Protein AF-A0A662T5R1-F1 (afdb_monomer)

Structure (mmCIF, N/CA/C/O backbone):
data_AF-A0A662T5R1-F1
#
_entry.id   AF-A0A662T5R1-F1
#
loop_
_atom_site.group_PDB
_atom_site.id
_atom_site.type_symbol
_atom_site.label_atom_id
_atom_site.label_alt_id
_atom_site.label_comp_id
_atom_site.label_asym_id
_atom_site.label_entity_id
_atom_site.label_seq_id
_atom_site.pdbx_PDB_ins_code
_atom_site.Cartn_x
_atom_site.Cartn_y
_atom_site.Cartn_z
_atom_site.occupancy
_atom_site.B_iso_or_equiv
_atom_site.auth_seq_id
_atom_site.auth_comp_id
_atom_site.auth_asym_id
_atom_site.auth_atom_id
_atom_site.pdbx_PDB_model_num
ATOM 1 N N . MET A 1 1 ? 8.199 -17.213 -3.498 1.00 89.06 1 MET A N 1
ATOM 2 C CA . MET A 1 1 ? 8.652 -16.020 -4.244 1.00 89.06 1 MET A CA 1
ATOM 3 C C . MET A 1 1 ? 9.674 -16.460 -5.271 1.00 89.06 1 MET A C 1
ATOM 5 O O . MET A 1 1 ? 10.573 -17.212 -4.917 1.00 89.06 1 MET A O 1
ATOM 9 N N . CYS A 1 2 ? 9.521 -16.014 -6.510 1.00 90.31 2 CYS A N 1
ATOM 10 C CA . CYS A 1 2 ? 10.494 -16.144 -7.584 1.00 90.31 2 CYS A CA 1
ATOM 11 C C . CYS A 1 2 ? 10.834 -14.734 -8.069 1.00 90.31 2 CYS A C 1
ATOM 13 O O . CYS A 1 2 ? 9.934 -13.908 -8.210 1.00 90.31 2 CYS A O 1
ATOM 15 N N . VAL A 1 3 ? 12.117 -14.466 -8.282 1.00 93.00 3 VAL A N 1
ATOM 16 C CA . VAL A 1 3 ? 12.599 -13.220 -8.878 1.00 93.00 3 VAL A CA 1
ATOM 17 C C . VAL A 1 3 ? 13.426 -13.606 -10.087 1.00 93.00 3 VAL A C 1
ATOM 19 O O . VAL A 1 3 ? 14.323 -14.444 -9.965 1.00 93.00 3 VAL A O 1
ATOM 22 N N . LEU A 1 4 ? 13.130 -13.006 -11.233 1.00 93.38 4 LEU A N 1
ATOM 23 C CA . LEU A 1 4 ? 13.891 -13.221 -12.452 1.00 93.38 4 LEU A CA 1
ATOM 24 C C . LEU A 1 4 ? 14.658 -11.950 -12.787 1.00 93.38 4 LEU A C 1
ATOM 26 O O . LEU A 1 4 ? 14.070 -10.879 -12.867 1.00 93.38 4 LEU A O 1
ATOM 30 N N . PHE A 1 5 ? 15.965 -12.086 -12.989 1.00 94.50 5 PHE A N 1
ATOM 31 C CA . PHE A 1 5 ? 16.837 -11.008 -13.440 1.00 94.50 5 PHE A CA 1
ATOM 32 C C . PHE A 1 5 ? 17.335 -11.330 -14.843 1.00 94.50 5 PHE A C 1
ATOM 34 O O . PHE A 1 5 ? 17.828 -12.433 -15.086 1.00 94.50 5 PHE A O 1
ATOM 41 N N . VAL A 1 6 ? 17.260 -10.355 -15.744 1.00 95.19 6 VAL A N 1
ATOM 42 C CA . VAL A 1 6 ? 17.857 -10.442 -17.077 1.00 95.19 6 VAL A CA 1
ATOM 43 C C . VAL A 1 6 ? 18.835 -9.296 -17.252 1.00 95.19 6 VAL A C 1
ATOM 45 O O . VAL A 1 6 ? 18.540 -8.148 -16.930 1.00 95.19 6 VAL A O 1
ATOM 48 N N . ASN A 1 7 ? 20.018 -9.632 -17.760 1.00 96.31 7 ASN A N 1
ATOM 49 C CA . ASN A 1 7 ? 21.013 -8.673 -18.203 1.00 96.31 7 ASN A CA 1
ATOM 50 C C . ASN A 1 7 ? 21.193 -8.836 -19.716 1.00 96.31 7 ASN A C 1
ATOM 52 O O . ASN A 1 7 ? 21.605 -9.897 -20.185 1.00 96.31 7 ASN A O 1
ATOM 56 N N . ALA A 1 8 ? 20.848 -7.798 -20.472 1.00 95.94 8 ALA A N 1
ATOM 57 C CA . ALA A 1 8 ? 21.031 -7.742 -21.913 1.00 95.94 8 ALA A CA 1
ATOM 58 C C . ALA A 1 8 ? 22.286 -6.929 -22.247 1.00 95.94 8 ALA A C 1
ATOM 60 O O . ALA A 1 8 ? 22.521 -5.867 -21.667 1.00 95.94 8 ALA A O 1
ATOM 61 N N . LEU A 1 9 ? 23.079 -7.426 -23.199 1.00 95.56 9 LEU A N 1
ATOM 62 C CA . LEU A 1 9 ? 24.335 -6.823 -23.643 1.00 95.56 9 LEU A CA 1
ATOM 63 C C . LEU A 1 9 ? 24.314 -6.653 -25.162 1.00 95.56 9 LEU A C 1
ATOM 65 O O . LEU A 1 9 ? 24.044 -7.610 -25.889 1.00 95.56 9 LEU A O 1
ATOM 69 N N . LYS A 1 10 ? 24.630 -5.453 -25.656 1.00 94.25 10 LYS A N 1
ATOM 70 C CA . LYS A 1 10 ? 24.771 -5.195 -27.095 1.00 94.25 10 LYS A CA 1
ATOM 71 C C . LYS A 1 10 ? 25.744 -4.051 -27.354 1.00 94.25 10 LYS A C 1
ATOM 73 O O . LYS A 1 10 ? 25.520 -2.953 -26.872 1.00 94.25 10 LYS A O 1
ATOM 78 N N . GLU A 1 11 ? 26.791 -4.300 -28.144 1.00 91.56 11 GLU A N 1
ATOM 79 C CA . GLU A 1 11 ? 27.710 -3.254 -28.645 1.00 91.56 11 GLU A CA 1
ATOM 80 C C . GLU A 1 11 ? 28.255 -2.316 -27.542 1.00 91.56 11 GLU A C 1
ATOM 82 O O . GLU A 1 11 ? 28.365 -1.108 -27.721 1.00 91.56 11 GLU A O 1
ATOM 87 N N . GLY A 1 12 ? 28.584 -2.873 -26.370 1.00 91.06 12 GLY A N 1
ATOM 88 C CA . GLY A 1 12 ? 29.085 -2.108 -25.219 1.00 91.06 12 GLY A CA 1
ATOM 89 C C . GLY A 1 12 ? 28.004 -1.451 -24.350 1.00 91.06 12 GLY A C 1
ATOM 90 O O . GLY A 1 12 ? 28.332 -0.905 -23.300 1.00 91.06 12 GLY A O 1
ATOM 91 N N . LEU A 1 13 ? 26.728 -1.542 -24.730 1.00 93.25 13 LEU A N 1
ATOM 92 C CA . LEU A 1 13 ? 25.587 -1.189 -23.886 1.00 93.25 13 LEU A CA 1
ATOM 93 C C . LEU A 1 13 ? 25.177 -2.380 -23.017 1.00 93.25 13 LEU A C 1
ATOM 95 O O . LEU A 1 13 ? 25.212 -3.531 -23.463 1.00 93.25 13 LEU A O 1
ATOM 99 N N . SER A 1 14 ? 24.740 -2.085 -21.794 1.00 95.38 14 SER A N 1
ATOM 100 C CA . SER A 1 14 ? 24.128 -3.049 -20.886 1.00 95.38 14 SER A CA 1
ATOM 101 C C . SER A 1 14 ? 22.803 -2.517 -20.353 1.00 95.38 14 SER A C 1
ATOM 103 O O . SER A 1 14 ? 22.644 -1.322 -20.101 1.00 95.38 14 SER A O 1
ATOM 105 N N . SER A 1 15 ? 21.837 -3.413 -20.186 1.00 96.38 15 SER A N 1
ATOM 106 C CA . SER A 1 15 ? 20.564 -3.112 -19.544 1.00 96.38 15 SER A CA 1
ATOM 107 C C . SER A 1 15 ? 20.149 -4.276 -18.659 1.00 96.38 15 SER A C 1
ATOM 109 O O . SER A 1 15 ? 20.238 -5.432 -19.068 1.00 96.38 15 SER A O 1
ATOM 111 N N . THR A 1 16 ? 19.707 -3.963 -17.445 1.00 95.19 16 THR A N 1
ATOM 112 C CA . THR A 1 16 ? 19.230 -4.951 -16.479 1.00 95.19 16 THR A CA 1
ATOM 113 C C . THR A 1 16 ? 17.772 -4.670 -16.167 1.00 95.19 16 THR A C 1
ATOM 115 O O . THR A 1 16 ? 17.410 -3.530 -15.884 1.00 95.19 16 THR A O 1
ATOM 118 N N . SER A 1 17 ? 16.944 -5.706 -16.182 1.00 94.62 17 SER A N 1
ATOM 119 C CA . SER A 1 17 ? 15.565 -5.654 -15.695 1.00 94.62 17 SER A CA 1
ATOM 120 C C . SER A 1 17 ? 15.279 -6.850 -14.800 1.00 94.62 17 SER A C 1
ATOM 122 O O . SER A 1 17 ? 15.975 -7.868 -14.852 1.00 94.62 17 SER A O 1
ATOM 124 N N . TYR A 1 18 ? 14.266 -6.707 -13.956 1.00 94.12 18 TYR A N 1
ATOM 125 C CA . TYR A 1 18 ? 13.792 -7.784 -13.108 1.00 94.12 18 TYR A CA 1
ATOM 126 C C . TYR A 1 18 ? 12.294 -7.672 -12.889 1.00 94.12 18 TYR A C 1
ATOM 128 O O . TYR A 1 18 ? 11.726 -6.586 -13.007 1.00 94.12 18 TYR A O 1
ATOM 136 N N . ASP A 1 19 ? 11.693 -8.796 -12.533 1.00 93.44 19 ASP A N 1
ATOM 137 C CA . ASP A 1 19 ? 10.309 -8.858 -12.093 1.00 93.44 19 ASP A CA 1
ATOM 138 C C . ASP A 1 19 ? 10.134 -10.007 -11.086 1.00 93.44 19 ASP A C 1
ATOM 140 O O . ASP A 1 19 ? 11.024 -10.853 -10.907 1.00 93.44 19 ASP A O 1
ATOM 144 N N . ILE A 1 20 ? 9.024 -9.988 -10.353 1.00 92.50 20 ILE A N 1
ATOM 145 C CA . ILE A 1 20 ? 8.792 -10.807 -9.168 1.00 92.50 20 ILE A CA 1
ATOM 146 C C . ILE A 1 20 ? 7.414 -11.463 -9.247 1.00 92.50 20 ILE A C 1
ATOM 148 O O . ILE A 1 20 ? 6.398 -10.800 -9.424 1.00 92.50 20 ILE A O 1
ATOM 152 N N . VAL A 1 21 ? 7.362 -12.768 -8.968 1.00 92.12 21 VAL A N 1
ATOM 153 C CA . VAL A 1 21 ? 6.111 -13.476 -8.656 1.00 92.12 21 VAL A CA 1
ATOM 154 C C . VAL A 1 21 ? 6.150 -13.971 -7.216 1.00 92.12 21 VAL A C 1
ATOM 156 O O . VAL A 1 21 ? 7.107 -14.612 -6.765 1.00 92.12 21 VAL A O 1
ATOM 159 N N . GLN A 1 22 ? 5.080 -13.712 -6.471 1.00 92.88 22 GLN A N 1
ATOM 160 C CA . GLN A 1 22 ? 4.904 -14.200 -5.107 1.00 92.88 22 GLN A CA 1
ATOM 161 C C . GLN A 1 22 ? 3.618 -15.016 -5.001 1.00 92.88 22 GLN A C 1
ATOM 163 O O . GLN A 1 22 ? 2.595 -14.663 -5.570 1.00 92.88 22 GLN A O 1
ATOM 168 N N . SER A 1 23 ? 3.692 -16.123 -4.268 1.00 93.56 23 SER A N 1
ATOM 169 C CA . SER A 1 23 ? 2.544 -16.951 -3.912 1.00 93.56 23 SER A CA 1
ATOM 170 C C . SER A 1 23 ? 2.866 -17.742 -2.644 1.00 93.56 23 SER A C 1
ATOM 172 O O . SER A 1 23 ? 4.041 -17.992 -2.341 1.00 93.56 23 SER A O 1
ATOM 174 N N . ARG A 1 24 ? 1.819 -18.140 -1.917 1.00 93.62 24 ARG A N 1
ATOM 175 C CA . ARG A 1 24 ? 1.875 -19.064 -0.772 1.00 93.62 24 ARG A CA 1
ATOM 176 C C . ARG A 1 24 ? 1.838 -20.537 -1.189 1.00 93.62 24 ARG A C 1
ATOM 178 O O . ARG A 1 24 ? 1.994 -21.411 -0.342 1.00 93.62 24 ARG A O 1
ATOM 185 N N . SER A 1 25 ? 1.648 -20.812 -2.477 1.00 92.38 25 SER A N 1
ATOM 186 C CA . SER A 1 25 ? 1.554 -22.147 -3.061 1.00 92.38 25 SER A CA 1
ATOM 187 C C . SER A 1 25 ? 2.488 -22.256 -4.264 1.00 92.38 25 SER A C 1
ATOM 189 O O . SER A 1 25 ? 2.581 -21.351 -5.092 1.00 92.38 25 SER A O 1
ATOM 191 N N . LEU A 1 26 ? 3.186 -23.390 -4.380 1.00 90.88 26 LEU A N 1
ATOM 192 C CA . LEU A 1 26 ? 4.059 -23.659 -5.528 1.00 90.88 26 LEU A CA 1
ATOM 193 C C . LEU A 1 26 ? 3.273 -23.806 -6.837 1.00 90.88 26 LEU A C 1
ATOM 195 O O . LEU A 1 26 ? 3.814 -23.515 -7.896 1.00 90.88 26 LEU A O 1
ATOM 199 N N . LYS A 1 27 ? 2.009 -24.242 -6.775 1.00 91.25 27 LYS A N 1
ATOM 200 C CA . LYS A 1 27 ? 1.172 -24.463 -7.967 1.00 91.25 27 LYS A CA 1
ATOM 201 C C . LYS A 1 27 ? 0.770 -23.154 -8.647 1.00 91.25 27 LYS A C 1
ATOM 203 O O . LYS A 1 27 ? 0.561 -23.132 -9.854 1.00 91.25 27 LYS A O 1
ATOM 208 N N . ASP A 1 28 ? 0.698 -22.080 -7.870 1.00 89.19 28 ASP A N 1
ATOM 209 C CA . ASP A 1 28 ? 0.255 -20.762 -8.328 1.00 89.19 28 ASP A CA 1
ATOM 210 C C . ASP A 1 28 ? 1.439 -19.843 -8.665 1.00 89.19 28 ASP A C 1
ATOM 212 O O . ASP A 1 28 ? 1.262 -18.700 -9.082 1.00 89.19 28 ASP A O 1
ATOM 216 N N . LEU A 1 29 ? 2.669 -20.346 -8.520 1.00 89.69 29 LEU A N 1
ATOM 217 C CA . LEU A 1 29 ? 3.899 -19.636 -8.848 1.00 89.69 29 LEU A CA 1
ATOM 218 C C . LEU A 1 29 ? 4.211 -19.750 -10.353 1.00 89.69 29 LEU A C 1
ATOM 220 O O . LEU A 1 29 ? 5.084 -20.512 -10.762 1.00 89.69 29 LEU A O 1
ATOM 224 N N . LYS A 1 30 ? 3.487 -18.985 -11.175 1.00 87.38 30 LYS A N 1
ATOM 225 C CA . LYS A 1 30 ? 3.616 -18.964 -12.646 1.00 87.38 30 LYS A CA 1
ATOM 226 C C . LYS A 1 30 ? 4.708 -17.991 -13.102 1.00 87.38 30 LYS A C 1
ATOM 228 O O . LYS A 1 30 ? 4.422 -16.834 -13.411 1.00 87.38 30 LYS A O 1
ATOM 233 N N . PHE A 1 31 ? 5.963 -18.432 -13.091 1.00 87.00 31 PHE A N 1
ATOM 234 C CA . PHE A 1 31 ? 7.116 -17.581 -13.418 1.00 87.00 31 PHE A CA 1
ATOM 235 C C . PHE A 1 31 ? 7.258 -17.300 -14.921 1.00 87.00 31 PHE A C 1
ATOM 237 O O . PHE A 1 31 ? 7.912 -16.335 -15.300 1.00 87.00 31 PHE A O 1
ATOM 244 N N . GLU A 1 32 ? 6.633 -18.097 -15.785 1.00 88.00 32 GLU A N 1
ATOM 245 C CA . GLU A 1 32 ? 6.658 -17.903 -17.236 1.00 88.00 32 GLU A CA 1
ATOM 246 C C . GLU A 1 32 ? 6.055 -16.552 -17.628 1.00 88.00 32 GLU A C 1
ATOM 248 O O . GLU A 1 32 ? 6.549 -15.910 -18.547 1.00 88.00 32 GLU A O 1
ATOM 253 N N . ARG A 1 33 ? 5.054 -16.078 -16.871 1.00 83.50 33 ARG A N 1
ATOM 254 C CA . ARG A 1 33 ? 4.415 -14.775 -17.097 1.00 83.50 33 ARG A CA 1
ATOM 255 C C . ARG A 1 33 ? 5.416 -13.622 -17.059 1.00 83.50 33 ARG A C 1
ATOM 257 O O . ARG A 1 33 ? 5.304 -12.712 -17.862 1.00 83.50 33 ARG A O 1
ATOM 264 N N . ILE A 1 34 ? 6.373 -13.665 -16.132 1.00 90.56 34 ILE A N 1
ATOM 265 C CA . ILE A 1 34 ? 7.332 -12.569 -15.955 1.00 90.56 34 ILE A CA 1
ATOM 266 C C . ILE A 1 34 ? 8.551 -12.692 -16.873 1.00 90.56 34 ILE A C 1
ATOM 268 O O . ILE A 1 34 ? 9.343 -11.759 -16.958 1.00 90.56 34 ILE A O 1
ATOM 272 N N . ALA A 1 35 ? 8.736 -13.834 -17.545 1.00 91.12 35 ALA A N 1
ATOM 273 C CA . ALA A 1 35 ? 9.897 -14.075 -18.396 1.00 91.12 35 ALA A CA 1
ATOM 274 C C . ALA A 1 35 ? 9.895 -13.180 -19.642 1.00 91.12 35 ALA A C 1
ATOM 276 O O . ALA A 1 35 ? 10.927 -12.594 -19.979 1.00 91.12 35 ALA A O 1
ATOM 277 N N . ASP A 1 36 ? 8.738 -13.037 -20.286 1.00 90.69 36 ASP A N 1
ATOM 278 C CA . ASP A 1 36 ? 8.594 -12.198 -21.475 1.00 90.69 36 ASP A CA 1
ATOM 279 C C . ASP A 1 36 ? 8.802 -10.714 -21.134 1.00 90.69 36 ASP A C 1
ATOM 281 O O . ASP A 1 36 ? 9.555 -10.018 -21.823 1.00 90.69 36 ASP A O 1
ATOM 285 N N . ASP A 1 37 ? 8.239 -10.259 -20.011 1.00 90.69 37 ASP A N 1
ATOM 286 C CA . ASP A 1 37 ? 8.337 -8.874 -19.545 1.00 90.69 37 ASP A CA 1
ATOM 287 C C . ASP A 1 37 ? 9.789 -8.465 -19.260 1.00 90.69 37 ASP A C 1
ATOM 289 O O . ASP A 1 37 ? 10.271 -7.450 -19.771 1.00 90.69 37 ASP A O 1
ATOM 293 N N . VAL A 1 38 ? 10.553 -9.274 -18.515 1.00 94.19 38 VAL A N 1
ATOM 294 C CA . VAL A 1 38 ? 11.953 -8.929 -18.197 1.00 94.19 38 VAL A CA 1
ATOM 295 C C . VAL A 1 38 ? 12.853 -8.917 -19.432 1.00 94.19 38 VAL A C 1
ATOM 297 O O . VAL A 1 38 ? 13.775 -8.097 -19.510 1.00 94.19 38 VAL A O 1
ATOM 300 N N . VAL A 1 39 ? 12.595 -9.788 -20.413 1.00 94.19 39 VAL A N 1
ATOM 301 C CA . VAL A 1 39 ? 13.326 -9.801 -21.687 1.00 94.19 39 VAL A CA 1
ATOM 302 C C . VAL A 1 39 ? 12.957 -8.574 -22.513 1.00 94.19 39 VAL A C 1
ATOM 304 O O . VAL A 1 39 ? 13.847 -7.924 -23.074 1.00 94.19 39 VAL A O 1
ATOM 307 N N . MET A 1 40 ? 11.673 -8.223 -22.571 1.00 92.88 40 MET A N 1
ATOM 308 C CA . MET A 1 40 ? 11.195 -7.019 -23.242 1.00 92.88 40 MET A CA 1
ATOM 309 C C . MET A 1 40 ? 11.849 -5.766 -22.646 1.00 92.88 40 MET A C 1
ATOM 311 O O . MET A 1 40 ? 12.486 -5.007 -23.382 1.00 92.88 40 MET A O 1
ATOM 315 N N . TYR A 1 41 ? 11.762 -5.566 -21.329 1.00 93.69 41 TYR A N 1
ATOM 316 C CA . TYR A 1 41 ? 12.314 -4.385 -20.660 1.00 93.69 41 TYR A CA 1
ATOM 317 C C . TYR A 1 41 ? 13.837 -4.289 -20.792 1.00 93.69 41 TYR A C 1
ATOM 319 O O . TYR A 1 41 ? 14.354 -3.212 -21.098 1.00 93.69 41 TYR A O 1
ATOM 327 N N . SER A 1 42 ? 14.554 -5.412 -20.689 1.00 95.50 42 SER A N 1
ATOM 328 C CA . SER A 1 42 ? 16.010 -5.426 -20.894 1.00 95.50 42 SER A CA 1
ATOM 329 C C . SER A 1 42 ? 16.385 -5.029 -22.327 1.00 95.50 42 SER A C 1
ATOM 331 O O . SER A 1 42 ? 17.345 -4.292 -22.542 1.00 95.50 42 SER A O 1
ATOM 333 N N . ASN A 1 43 ? 15.613 -5.459 -23.331 1.00 95.00 43 ASN A N 1
ATOM 334 C CA . ASN A 1 43 ? 15.838 -5.057 -24.722 1.00 95.00 43 ASN A CA 1
ATOM 335 C C . ASN A 1 43 ? 15.498 -3.583 -24.980 1.00 95.00 43 ASN A C 1
ATOM 337 O O . ASN A 1 43 ? 16.204 -2.920 -25.745 1.00 95.00 43 ASN A O 1
ATOM 341 N N . LEU A 1 44 ? 14.438 -3.059 -24.357 1.00 93.62 44 LEU A N 1
ATOM 342 C CA . LEU A 1 44 ? 14.085 -1.640 -24.441 1.00 93.62 44 LEU A CA 1
ATOM 343 C C . LEU A 1 44 ? 15.183 -0.761 -23.837 1.00 93.62 44 LEU A C 1
ATOM 345 O O . LEU A 1 44 ? 15.563 0.244 -24.438 1.00 93.62 44 LEU A O 1
ATOM 349 N N . GLY A 1 45 ? 15.758 -1.164 -22.703 1.00 93.44 45 GLY A N 1
ATOM 350 C CA . GLY A 1 45 ? 16.830 -0.414 -22.053 1.00 93.44 45 GLY A CA 1
ATOM 351 C C . GLY A 1 45 ? 18.150 -0.379 -22.836 1.00 93.44 45 GLY A C 1
ATOM 352 O O . GLY A 1 45 ? 18.974 0.496 -22.587 1.00 93.44 45 GLY A O 1
ATOM 353 N N . LEU A 1 46 ? 18.337 -1.248 -23.838 1.00 95.62 46 LEU A N 1
ATOM 354 C CA . LEU A 1 46 ? 19.443 -1.145 -24.805 1.00 95.62 46 LEU A CA 1
ATOM 355 C C . LEU A 1 46 ? 19.235 -0.040 -25.858 1.00 95.62 46 LEU A C 1
ATOM 357 O O . LEU A 1 46 ? 20.117 0.194 -26.684 1.00 95.62 46 LEU A O 1
ATOM 361 N N . ARG A 1 47 ? 18.077 0.630 -25.867 1.00 93.19 47 ARG A N 1
ATOM 362 C CA . ARG A 1 47 ? 17.729 1.710 -26.804 1.00 93.19 47 ARG A CA 1
ATOM 363 C C . ARG A 1 47 ? 17.313 2.971 -26.036 1.00 93.19 47 ARG A C 1
ATOM 365 O O . ARG A 1 47 ? 16.168 3.407 -26.156 1.00 93.19 47 ARG A O 1
ATOM 372 N N . PRO A 1 48 ? 18.209 3.558 -25.224 1.00 89.38 48 PRO A N 1
ATOM 373 C CA . PRO A 1 48 ? 17.859 4.712 -24.414 1.00 89.38 48 PRO A CA 1
ATOM 374 C C . PRO A 1 48 ? 17.466 5.892 -25.306 1.00 89.38 48 PRO A C 1
ATOM 376 O O . PRO A 1 48 ? 18.192 6.268 -26.227 1.00 89.38 48 PRO A O 1
ATOM 379 N N . LEU A 1 49 ? 16.320 6.497 -25.004 1.00 90.69 49 LEU A N 1
ATOM 380 C CA . LEU A 1 49 ? 15.877 7.734 -25.632 1.00 90.69 49 LEU A CA 1
ATOM 381 C C . LEU A 1 49 ? 16.111 8.898 -24.677 1.00 90.69 49 LEU A C 1
ATOM 383 O O . LEU A 1 49 ? 15.834 8.811 -23.480 1.00 90.69 49 LEU A O 1
ATOM 387 N N . LYS A 1 50 ? 16.607 10.011 -25.216 1.00 92.88 50 LYS A N 1
ATOM 388 C CA . LYS A 1 50 ? 16.709 11.250 -24.452 1.00 92.88 50 LYS A CA 1
ATOM 389 C C . LYS A 1 50 ? 15.315 11.857 -24.324 1.00 92.88 50 LYS A C 1
ATOM 391 O O . LYS A 1 50 ? 14.691 12.183 -25.329 1.00 92.88 50 LYS A O 1
ATOM 396 N N . LEU A 1 51 ? 14.855 12.027 -23.090 1.00 92.00 51 LEU A N 1
ATOM 397 C CA . LEU A 1 51 ? 13.613 12.731 -22.788 1.00 92.00 51 LEU A CA 1
ATOM 398 C C . LEU A 1 51 ? 13.921 14.184 -22.427 1.00 92.00 51 LEU A C 1
ATOM 400 O O . LEU A 1 51 ? 14.857 14.459 -21.676 1.00 92.00 51 LEU A O 1
ATOM 404 N N . GLU A 1 52 ? 13.135 15.114 -22.963 1.00 94.44 52 GLU A N 1
ATOM 405 C CA . GLU A 1 52 ? 13.188 16.509 -22.526 1.00 94.44 52 GLU A CA 1
ATOM 406 C C . GLU A 1 52 ? 12.568 16.665 -21.138 1.00 94.44 52 GLU A C 1
ATOM 408 O O . GLU A 1 52 ? 11.519 16.081 -20.846 1.00 94.44 52 GLU A O 1
ATOM 413 N N . SER A 1 53 ? 13.201 17.484 -20.301 1.00 95.75 53 SER A N 1
ATOM 414 C CA . SER A 1 53 ? 12.689 17.831 -18.978 1.00 95.75 53 SER A CA 1
ATOM 415 C C . SER A 1 53 ? 11.374 18.601 -19.082 1.00 95.75 53 SER A C 1
ATOM 417 O O . SER A 1 53 ? 11.210 19.459 -19.946 1.00 95.75 53 SER A O 1
ATOM 419 N N . GLY A 1 54 ? 10.447 18.331 -18.169 1.00 95.62 54 GLY A N 1
ATOM 420 C CA . GLY A 1 54 ? 9.177 19.045 -18.090 1.00 95.62 54 GLY A CA 1
ATOM 421 C C . GLY A 1 54 ? 8.106 18.233 -17.378 1.00 95.62 54 GLY A C 1
ATOM 422 O O . GLY A 1 54 ? 8.331 17.083 -16.999 1.00 95.62 54 GLY A O 1
ATOM 423 N N . VAL A 1 55 ? 6.934 18.841 -17.217 1.00 95.81 55 VAL A N 1
ATOM 424 C CA . VAL A 1 55 ? 5.740 18.155 -16.716 1.00 95.81 55 VAL A CA 1
ATOM 425 C C . VAL A 1 55 ? 5.232 17.208 -17.803 1.00 95.81 55 VAL A C 1
ATOM 427 O O . VAL A 1 55 ? 5.073 17.617 -18.954 1.00 95.81 55 VAL A O 1
ATOM 430 N N . LYS A 1 56 ? 5.022 15.937 -17.451 1.00 93.62 56 LYS A N 1
ATOM 431 C CA . LYS A 1 56 ? 4.545 14.883 -18.355 1.00 93.62 56 LYS A CA 1
ATOM 432 C C . LYS A 1 56 ? 3.575 13.965 -17.619 1.00 93.62 56 LYS A C 1
ATOM 434 O O . LYS A 1 56 ? 3.691 13.801 -16.406 1.00 93.62 56 LYS A O 1
ATOM 439 N N . ASN A 1 57 ? 2.680 13.334 -18.371 1.00 93.06 57 ASN A N 1
ATOM 440 C CA . ASN A 1 57 ? 1.871 12.233 -17.865 1.00 93.06 57 ASN A CA 1
ATOM 441 C C . ASN A 1 57 ? 2.748 10.983 -17.740 1.00 93.06 57 ASN A C 1
ATOM 443 O O . ASN A 1 57 ? 3.603 10.727 -18.592 1.00 93.06 57 ASN A O 1
ATOM 447 N N . ILE A 1 58 ? 2.557 10.232 -16.659 1.00 92.38 58 ILE A N 1
ATOM 448 C CA . ILE A 1 58 ? 3.322 9.023 -16.356 1.00 92.38 58 ILE A CA 1
ATOM 449 C C . ILE A 1 58 ? 2.329 7.898 -16.103 1.00 92.38 58 ILE A C 1
ATOM 451 O O . ILE A 1 58 ? 1.461 8.018 -15.240 1.00 92.38 58 ILE A O 1
ATOM 455 N N . ILE A 1 59 ? 2.505 6.794 -16.821 1.00 93.75 59 ILE A N 1
ATOM 456 C CA . ILE A 1 59 ? 1.857 5.523 -16.509 1.00 93.75 59 ILE A CA 1
ATOM 457 C C . ILE A 1 59 ? 2.844 4.727 -15.662 1.00 93.75 59 ILE A C 1
ATOM 459 O O . ILE A 1 59 ? 3.963 4.445 -16.099 1.00 93.75 59 ILE A O 1
ATOM 463 N N . PHE A 1 60 ? 2.458 4.396 -14.432 1.00 92.62 60 PHE A N 1
ATOM 464 C CA . PHE A 1 60 ? 3.303 3.589 -13.564 1.00 92.62 60 PHE A CA 1
ATOM 465 C C . PHE A 1 60 ? 3.117 2.105 -13.865 1.00 92.62 60 PHE A C 1
ATOM 467 O O . PHE A 1 60 ? 2.007 1.584 -13.814 1.00 92.62 60 PHE A O 1
ATOM 474 N N . HIS A 1 61 ? 4.227 1.403 -14.088 1.00 90.94 61 HIS A N 1
ATOM 475 C CA . HIS A 1 61 ? 4.232 -0.054 -14.011 1.00 90.94 61 HIS A CA 1
ATOM 476 C C . HIS A 1 61 ? 3.839 -0.496 -12.586 1.00 90.94 61 HIS A C 1
ATOM 478 O O . HIS A 1 61 ? 4.339 0.119 -11.635 1.00 90.94 61 HIS A O 1
ATOM 484 N N . PRO A 1 62 ? 3.035 -1.563 -12.393 1.00 89.12 62 PRO A N 1
ATOM 485 C CA . PRO A 1 62 ? 2.579 -1.993 -11.068 1.00 89.12 62 PRO A CA 1
ATOM 486 C C . PRO A 1 62 ? 3.703 -2.159 -10.037 1.00 89.12 62 PRO A C 1
ATOM 488 O O . PRO A 1 62 ? 3.599 -1.632 -8.934 1.00 89.12 62 PRO A O 1
ATOM 491 N N . LEU A 1 63 ? 4.823 -2.790 -10.417 1.00 89.25 63 LEU A N 1
ATOM 492 C CA . LEU A 1 63 ? 5.996 -2.948 -9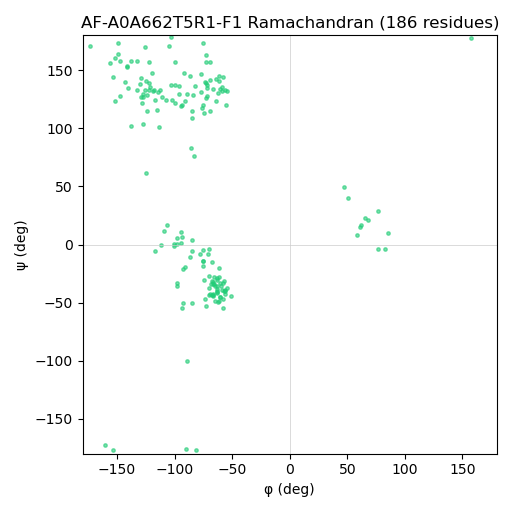.540 1.00 89.25 63 LEU A CA 1
ATOM 493 C C . LEU A 1 63 ? 6.663 -1.606 -9.179 1.00 89.25 63 LEU A C 1
ATOM 495 O O . LEU A 1 63 ? 7.170 -1.415 -8.074 1.00 89.25 63 LEU A O 1
ATOM 499 N N . GLY A 1 64 ? 6.678 -0.655 -10.116 1.00 91.06 64 GLY A N 1
ATOM 500 C CA . GLY A 1 64 ? 7.193 0.689 -9.860 1.00 91.06 64 GLY A CA 1
ATOM 501 C C . GLY A 1 64 ? 6.279 1.460 -8.908 1.00 91.06 64 GLY A C 1
ATOM 502 O O . GLY A 1 64 ? 6.758 2.098 -7.970 1.00 91.06 64 GLY A O 1
ATOM 503 N N . PHE A 1 65 ? 4.965 1.350 -9.114 1.00 93.19 65 PHE A N 1
ATOM 504 C CA . PHE A 1 65 ? 3.967 1.994 -8.269 1.00 93.19 65 PHE A CA 1
ATOM 505 C C . PHE A 1 65 ? 3.954 1.422 -6.853 1.00 93.19 65 PHE A C 1
ATOM 507 O O . PHE A 1 65 ? 3.949 2.188 -5.894 1.00 93.19 65 PHE A O 1
ATOM 514 N N . SER A 1 66 ? 4.033 0.098 -6.693 1.00 91.44 66 SER A N 1
ATOM 515 C CA . SER A 1 66 ? 4.046 -0.540 -5.371 1.00 91.44 66 SER A CA 1
ATOM 516 C C . SER A 1 66 ? 5.223 -0.069 -4.514 1.00 91.44 66 SER A C 1
ATOM 518 O O . SER A 1 66 ? 5.075 0.122 -3.310 1.00 91.44 66 SER A O 1
ATOM 520 N N . ASN A 1 67 ? 6.385 0.178 -5.127 1.00 90.19 67 ASN A N 1
ATOM 521 C CA . ASN A 1 67 ? 7.539 0.740 -4.426 1.00 90.19 67 ASN A CA 1
ATOM 522 C C . ASN A 1 67 ? 7.282 2.182 -3.973 1.00 90.19 67 ASN A C 1
ATOM 524 O O . ASN A 1 67 ? 7.576 2.523 -2.829 1.00 90.19 67 ASN A O 1
ATOM 528 N N . LEU A 1 68 ? 6.700 3.020 -4.838 1.00 91.88 68 LEU A N 1
ATOM 529 C CA . LEU A 1 68 ? 6.300 4.374 -4.456 1.00 91.88 68 LEU A CA 1
ATOM 530 C C . LEU A 1 68 ? 5.321 4.338 -3.275 1.00 91.88 68 LEU A C 1
ATOM 532 O O . LEU A 1 68 ? 5.526 5.045 -2.292 1.00 91.88 68 LEU A O 1
ATOM 536 N N . MET A 1 69 ? 4.306 3.478 -3.340 1.00 93.31 69 MET A N 1
ATOM 537 C CA . MET A 1 69 ? 3.312 3.318 -2.279 1.00 93.31 69 MET A CA 1
ATOM 538 C C . MET A 1 69 ? 3.943 2.880 -0.955 1.00 93.31 69 MET A C 1
ATOM 540 O O . MET A 1 69 ? 3.695 3.495 0.083 1.00 93.31 69 MET A O 1
ATOM 544 N N . ARG A 1 70 ? 4.847 1.893 -0.992 1.00 89.69 70 ARG A N 1
ATOM 545 C CA . ARG A 1 70 ? 5.548 1.381 0.193 1.00 89.69 70 ARG A CA 1
ATOM 546 C C . ARG A 1 70 ? 6.309 2.462 0.960 1.00 89.69 70 ARG A C 1
ATOM 548 O O . ARG A 1 70 ? 6.344 2.390 2.186 1.00 89.69 70 ARG A O 1
ATOM 555 N N . TYR A 1 71 ? 6.939 3.405 0.259 1.00 88.75 71 TYR A N 1
ATOM 556 C CA . TYR A 1 71 ? 7.796 4.422 0.880 1.00 88.75 71 TYR A CA 1
ATOM 557 C C . TYR A 1 71 ? 7.102 5.766 1.105 1.00 88.75 71 TYR A C 1
ATOM 559 O O . TYR A 1 71 ? 7.424 6.453 2.070 1.00 88.75 71 TYR A O 1
ATOM 567 N N . ALA A 1 72 ? 6.177 6.160 0.231 1.00 91.31 72 ALA A N 1
ATOM 568 C CA . ALA A 1 72 ? 5.487 7.441 0.339 1.00 91.31 72 ALA A CA 1
ATOM 569 C C . ALA A 1 72 ? 4.170 7.311 1.110 1.00 91.31 72 ALA A C 1
ATOM 571 O O . ALA A 1 72 ? 3.928 8.065 2.048 1.00 91.31 72 ALA A O 1
ATOM 572 N N . PHE A 1 73 ? 3.328 6.347 0.734 1.00 95.75 73 PHE A N 1
ATOM 573 C CA . PHE A 1 73 ? 1.962 6.263 1.240 1.00 95.75 73 PHE A CA 1
ATOM 574 C C . PHE A 1 73 ? 1.865 5.538 2.581 1.00 95.75 73 PHE A C 1
ATOM 576 O O . PHE A 1 73 ? 1.289 6.083 3.519 1.00 95.75 73 PHE A O 1
ATOM 583 N N . VAL A 1 74 ? 2.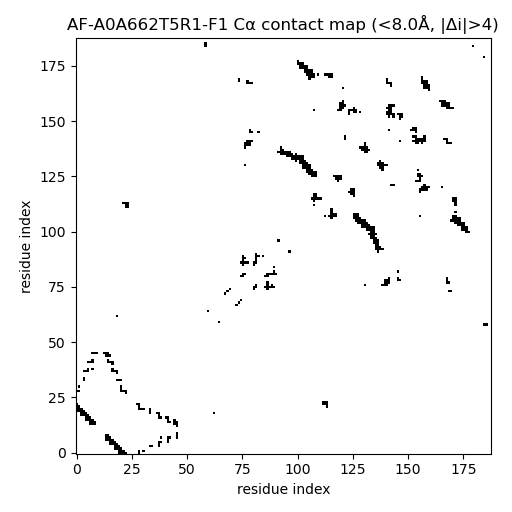463 4.349 2.700 1.00 95.56 74 VAL A N 1
ATOM 584 C CA . VAL A 1 74 ? 2.401 3.535 3.929 1.00 95.56 74 VAL A CA 1
ATOM 585 C C . VAL A 1 74 ? 2.920 4.313 5.140 1.00 95.56 74 VAL A C 1
ATOM 587 O O . VAL A 1 74 ? 2.294 4.309 6.198 1.00 95.56 74 VAL A O 1
ATOM 590 N N . GLU A 1 75 ? 4.020 5.049 4.975 1.00 95.50 75 GLU A N 1
ATOM 591 C CA . GLU A 1 75 ? 4.576 5.897 6.033 1.00 95.50 75 GLU A CA 1
ATOM 592 C C . GLU A 1 75 ? 3.660 7.072 6.391 1.00 95.50 75 GLU A C 1
ATOM 594 O O . GLU A 1 75 ? 3.609 7.482 7.552 1.00 95.50 75 GLU A O 1
ATOM 599 N N . ALA A 1 76 ? 2.906 7.598 5.426 1.00 97.25 76 ALA A N 1
ATOM 600 C CA . ALA A 1 76 ? 1.963 8.682 5.660 1.00 97.25 76 ALA A CA 1
ATOM 601 C C . ALA A 1 76 ? 0.698 8.215 6.393 1.00 97.25 76 ALA A C 1
ATOM 603 O O . ALA A 1 76 ? 0.114 8.978 7.161 1.00 97.25 76 ALA A O 1
ATOM 604 N N . VAL A 1 77 ? 0.277 6.966 6.197 1.00 97.81 77 VAL A N 1
ATOM 605 C CA . V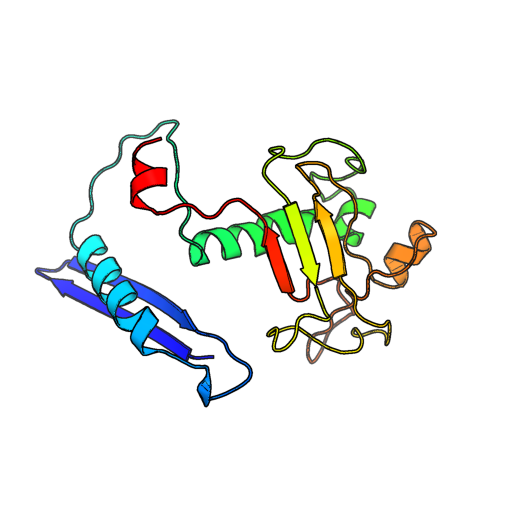AL A 1 77 ? -0.890 6.403 6.895 1.00 97.81 77 VAL A CA 1
ATOM 606 C C . VAL A 1 77 ? -0.527 5.636 8.164 1.00 97.81 77 VAL A C 1
ATOM 608 O O . VAL A 1 77 ? -1.409 5.133 8.854 1.00 97.81 77 VAL A O 1
ATOM 611 N N . ASN A 1 78 ? 0.756 5.571 8.511 1.00 97.94 78 ASN A N 1
ATOM 612 C CA . ASN A 1 78 ? 1.224 5.046 9.784 1.00 97.94 78 ASN A CA 1
ATOM 613 C C . ASN A 1 78 ? 0.817 6.001 10.923 1.00 97.94 78 ASN A C 1
ATOM 615 O O . ASN A 1 78 ? 1.294 7.137 10.995 1.00 97.94 78 ASN A O 1
ATOM 619 N N . SER A 1 79 ? -0.053 5.546 11.831 1.00 98.00 79 SER A N 1
ATOM 620 C CA . SER A 1 79 ? -0.576 6.398 12.911 1.00 98.00 79 SER A CA 1
ATOM 621 C C . SER A 1 79 ? 0.502 6.932 13.855 1.00 98.00 79 SER A C 1
ATOM 623 O O . SER A 1 79 ? 0.346 8.038 14.365 1.00 98.00 79 SER A O 1
ATOM 625 N N . TYR A 1 80 ? 1.626 6.233 14.043 1.00 97.31 80 TYR A N 1
ATOM 626 C CA . TYR A 1 80 ? 2.748 6.786 14.803 1.00 97.31 80 TYR A CA 1
ATOM 627 C C . TYR A 1 80 ? 3.306 8.035 14.108 1.00 97.31 80 TYR A C 1
ATOM 629 O O . TYR A 1 80 ? 3.423 9.092 14.723 1.00 97.31 80 TYR A O 1
ATOM 637 N N . ASN A 1 81 ? 3.573 7.965 12.800 1.00 97.56 81 ASN A N 1
ATOM 638 C CA . ASN A 1 81 ? 4.055 9.120 12.036 1.00 97.56 81 ASN A CA 1
ATOM 639 C C . ASN A 1 81 ? 3.032 10.264 12.006 1.00 97.56 81 ASN A C 1
ATOM 641 O O . ASN A 1 81 ? 3.421 11.432 12.044 1.00 97.56 81 ASN A O 1
ATOM 645 N N . VAL A 1 82 ? 1.737 9.944 11.961 1.00 98.00 82 VAL A N 1
ATOM 646 C CA . VAL A 1 82 ? 0.649 10.931 12.017 1.00 98.00 82 VAL A CA 1
ATOM 647 C C . VAL A 1 82 ? 0.622 11.664 13.356 1.00 98.00 82 VAL A C 1
ATOM 649 O O . VAL A 1 82 ? 0.581 12.897 13.366 1.00 98.00 82 VAL A O 1
ATOM 652 N N . GLN A 1 83 ? 0.685 10.926 14.466 1.00 97.44 83 GLN A N 1
ATOM 653 C CA . GLN A 1 83 ? 0.655 11.468 15.829 1.00 97.44 83 GLN A CA 1
ATOM 654 C C . GLN A 1 83 ? 1.896 12.298 16.153 1.00 97.44 83 GLN A C 1
ATOM 656 O O . GLN A 1 83 ? 1.805 13.297 16.860 1.00 97.44 83 GLN A O 1
ATOM 661 N N . GLU A 1 84 ? 3.047 11.913 15.601 1.00 97.25 84 GLU A N 1
ATOM 662 C CA . GLU A 1 84 ? 4.307 12.640 15.762 1.00 97.25 84 GLU A CA 1
ATOM 663 C C . GLU A 1 84 ? 4.476 13.794 14.751 1.00 97.25 84 GLU A C 1
ATOM 665 O O . GLU A 1 84 ? 5.533 14.423 14.710 1.00 97.25 84 GLU A O 1
ATOM 670 N N . GLY A 1 85 ? 3.468 14.077 13.914 1.00 96.62 85 GLY A N 1
ATOM 671 C CA . GLY A 1 85 ? 3.490 15.187 12.951 1.00 96.62 85 GLY A CA 1
ATOM 672 C C . GLY A 1 85 ? 4.494 15.023 11.803 1.00 96.62 85 GLY A C 1
ATOM 673 O O . GLY A 1 85 ? 4.900 16.010 11.194 1.00 96.62 85 GLY A O 1
ATOM 674 N N . LYS A 1 86 ? 4.922 13.789 11.517 1.00 96.94 86 LYS A N 1
ATOM 675 C CA . LYS A 1 86 ? 5.857 13.448 10.429 1.00 96.94 86 LYS A CA 1
ATOM 676 C C . LYS A 1 86 ? 5.145 13.105 9.123 1.00 96.94 86 LYS A C 1
ATOM 678 O O . LYS A 1 86 ? 5.770 13.114 8.067 1.00 96.94 86 LYS A O 1
ATOM 683 N N . SER A 1 87 ? 3.860 12.771 9.200 1.00 97.69 87 SER A N 1
ATOM 684 C CA . SER A 1 87 ? 3.045 12.446 8.037 1.00 97.69 87 SER A CA 1
ATOM 685 C C . SER A 1 87 ? 2.525 13.705 7.344 1.00 97.69 87 SER A C 1
ATOM 687 O O . SER A 1 87 ? 1.987 14.606 7.986 1.00 97.69 87 SER A O 1
ATOM 689 N N . TYR A 1 88 ? 2.581 13.729 6.010 1.00 96.94 88 TYR A N 1
ATOM 690 C CA . TYR A 1 88 ? 1.892 14.750 5.214 1.00 96.94 88 TYR A CA 1
ATOM 691 C C . TYR A 1 88 ? 0.360 14.582 5.211 1.00 96.94 88 TYR A C 1
ATOM 693 O O . TYR A 1 88 ? -0.349 15.449 4.706 1.00 96.94 88 TYR A O 1
ATOM 701 N N . LEU A 1 89 ? -0.157 13.482 5.769 1.00 97.69 89 LEU A N 1
ATOM 702 C CA . LEU A 1 89 ? -1.585 13.228 5.966 1.00 97.69 89 LEU A CA 1
ATOM 703 C C . LEU A 1 89 ? -2.061 13.559 7.386 1.00 97.69 89 LEU A C 1
ATOM 705 O O . LEU A 1 89 ? -3.224 13.320 7.699 1.00 97.69 89 LEU A O 1
ATOM 709 N N . SER A 1 90 ? -1.217 14.126 8.252 1.00 97.19 90 SER A N 1
ATOM 710 C CA . SER A 1 90 ? -1.650 14.546 9.587 1.00 97.19 90 SER A CA 1
ATOM 711 C C . SER A 1 90 ? -2.836 15.514 9.521 1.00 97.19 90 SER A C 1
ATOM 713 O O . SER A 1 90 ? -2.821 16.487 8.774 1.00 97.19 90 SER A O 1
ATOM 715 N N . ASN A 1 91 ? -3.860 15.255 10.341 1.00 94.88 91 ASN A N 1
ATOM 716 C CA . ASN A 1 91 ? -5.122 16.010 10.384 1.00 94.88 91 ASN A CA 1
ATOM 717 C C . ASN A 1 91 ? -5.952 15.983 9.085 1.00 94.88 91 ASN A C 1
ATOM 719 O O . ASN A 1 91 ? -6.868 16.788 8.942 1.00 94.88 91 ASN A O 1
ATOM 723 N N . MET A 1 92 ? -5.689 15.047 8.166 1.00 97.56 92 MET A N 1
ATOM 724 C CA . MET A 1 92 ? -6.425 14.941 6.897 1.00 97.56 92 MET A CA 1
ATOM 725 C C . MET A 1 92 ? -7.591 13.944 6.946 1.00 97.56 92 MET A C 1
ATOM 727 O O . MET A 1 92 ? -8.143 13.582 5.908 1.00 97.56 92 MET A O 1
ATOM 731 N N . ARG A 1 93 ? -7.962 13.461 8.139 1.00 96.75 93 ARG A N 1
ATOM 732 C CA . ARG A 1 93 ? -9.052 12.490 8.299 1.00 96.75 93 ARG A CA 1
ATOM 733 C C . ARG A 1 93 ? -10.365 13.088 7.791 1.00 96.75 93 ARG A C 1
ATOM 735 O O . ARG A 1 93 ? -10.691 14.227 8.104 1.00 96.75 93 ARG A O 1
ATOM 742 N N . ASP A 1 94 ? -11.089 12.298 7.007 1.00 98.19 94 ASP A N 1
ATOM 743 C CA . ASP A 1 94 ? -12.325 12.654 6.309 1.00 98.19 94 ASP A CA 1
ATOM 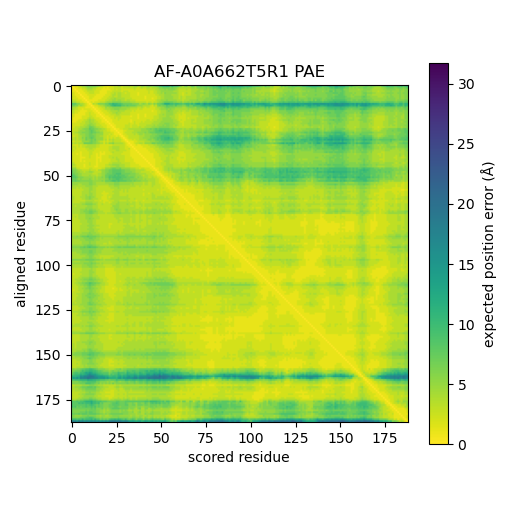744 C C . ASP A 1 94 ? -12.191 13.796 5.283 1.00 98.19 94 ASP A C 1
ATOM 746 O O . ASP A 1 94 ? -13.197 14.313 4.798 1.00 98.19 94 ASP A O 1
ATOM 750 N N . LEU A 1 95 ? -10.963 14.153 4.889 1.00 98.56 95 LEU A N 1
ATOM 751 C CA . LEU A 1 95 ? -10.699 15.105 3.811 1.00 98.56 95 LEU A CA 1
ATOM 752 C C . LEU A 1 95 ? -10.350 14.392 2.504 1.00 98.56 95 LEU A C 1
ATOM 754 O O . LEU A 1 95 ? -9.873 13.254 2.489 1.00 98.56 95 LEU A O 1
ATOM 758 N N . GLN A 1 96 ? -10.567 15.096 1.393 1.00 98.31 96 GLN A N 1
ATOM 759 C CA . GLN A 1 96 ? -10.173 14.634 0.069 1.00 98.31 96 GLN A CA 1
ATOM 760 C C . GLN A 1 96 ? -8.660 14.793 -0.122 1.00 98.31 96 GLN A C 1
ATOM 762 O O . GLN A 1 96 ? -8.125 15.899 -0.095 1.00 98.31 96 GLN A O 1
ATOM 767 N N . VAL A 1 97 ? -7.981 13.665 -0.312 1.00 97.50 97 VAL A N 1
ATOM 768 C CA . VAL A 1 97 ? -6.522 13.541 -0.460 1.00 97.50 97 VAL A CA 1
ATOM 769 C C . VAL A 1 97 ? -6.114 12.988 -1.829 1.00 97.50 97 VAL A C 1
ATOM 771 O O . VAL A 1 97 ? -4.928 12.917 -2.137 1.00 97.50 97 VAL A O 1
ATOM 774 N N . GLY A 1 98 ? -7.083 12.594 -2.659 1.00 95.06 98 GLY A N 1
ATOM 775 C CA . GLY A 1 98 ? -6.841 12.048 -3.988 1.00 95.06 98 GLY A CA 1
ATOM 776 C C . GLY A 1 98 ? -8.060 12.114 -4.907 1.00 95.06 98 GLY A C 1
ATOM 777 O O . GLY A 1 98 ? -9.090 12.709 -4.582 1.00 95.06 98 GLY A O 1
ATOM 778 N N . SER A 1 99 ? -7.918 11.490 -6.077 1.00 95.44 99 SER A N 1
ATOM 779 C CA . SER A 1 99 ? -8.994 11.351 -7.064 1.00 95.44 99 SER A CA 1
ATOM 780 C C . SER A 1 99 ? -10.171 10.554 -6.501 1.00 95.44 99 SER A C 1
ATOM 782 O O . SER A 1 99 ? -9.970 9.574 -5.788 1.00 95.44 99 SER A O 1
ATOM 784 N N . GLU A 1 100 ? -11.395 10.903 -6.897 1.00 96.44 100 GLU A N 1
ATOM 785 C CA . GLU A 1 100 ? -12.605 10.138 -6.559 1.00 96.44 100 GLU A CA 1
ATOM 786 C C . GLU A 1 100 ? -12.578 8.700 -7.101 1.00 96.44 100 GLU A C 1
ATOM 788 O O . GLU A 1 100 ? -13.271 7.823 -6.586 1.00 96.44 100 GLU A O 1
ATOM 793 N N . LYS A 1 101 ? -11.735 8.435 -8.107 1.00 94.62 101 LYS A N 1
ATOM 794 C CA . LYS A 1 101 ? -11.493 7.089 -8.642 1.00 94.62 101 LYS A CA 1
ATOM 795 C C . LYS A 1 101 ? -10.618 6.218 -7.733 1.00 94.62 101 LYS A C 1
ATOM 797 O O . LYS A 1 101 ? -10.528 5.017 -7.956 1.00 94.62 101 LYS A O 1
ATOM 802 N N . LEU A 1 102 ? -9.946 6.803 -6.739 1.00 94.69 102 LEU A N 1
ATOM 803 C CA . LEU A 1 102 ? -8.957 6.105 -5.922 1.00 94.69 102 LEU A CA 1
ATOM 804 C C . LEU A 1 102 ? -9.589 5.536 -4.653 1.00 94.69 102 LEU A C 1
ATOM 806 O O . LEU A 1 102 ? -10.072 6.280 -3.802 1.00 94.69 102 LEU A O 1
ATOM 810 N N . THR A 1 103 ? -9.517 4.220 -4.481 1.00 97.69 103 THR A N 1
ATOM 811 C CA . THR A 1 103 ? -9.798 3.552 -3.205 1.00 97.69 103 THR A CA 1
ATOM 812 C C . THR A 1 103 ? -8.608 2.677 -2.838 1.00 97.69 103 THR A C 1
ATOM 814 O O . THR A 1 103 ? -8.099 1.943 -3.680 1.00 97.69 103 THR A O 1
ATOM 817 N N . ILE A 1 104 ? -8.157 2.758 -1.588 1.00 97.56 104 ILE A N 1
ATOM 818 C CA . ILE A 1 104 ? -7.037 1.968 -1.073 1.00 97.56 104 ILE A CA 1
ATOM 819 C C . ILE A 1 104 ? -7.473 1.290 0.214 1.00 97.56 104 ILE A C 1
ATOM 821 O O . ILE A 1 104 ? -7.956 1.941 1.148 1.00 97.56 104 ILE A O 1
ATOM 825 N N . ILE A 1 105 ? -7.287 -0.022 0.257 1.00 98.12 105 ILE A N 1
ATOM 826 C CA . ILE A 1 105 ? -7.555 -0.838 1.434 1.00 98.12 105 ILE A CA 1
ATOM 827 C C . ILE A 1 105 ? -6.297 -1.582 1.859 1.00 98.12 105 ILE A C 1
ATOM 829 O O . ILE A 1 105 ? -5.424 -1.854 1.041 1.00 98.12 105 ILE A O 1
ATOM 833 N N . ASP A 1 106 ? -6.252 -1.956 3.128 1.00 98.00 106 ASP A N 1
ATOM 834 C CA . ASP A 1 106 ? -5.329 -2.950 3.654 1.00 98.00 106 ASP A CA 1
ATOM 835 C C . ASP A 1 106 ? -6.134 -4.133 4.191 1.00 98.00 106 ASP A C 1
ATOM 837 O O . ASP A 1 106 ? -7.030 -3.942 5.011 1.00 98.00 106 ASP A O 1
ATOM 841 N N . ASP A 1 107 ? -5.863 -5.345 3.715 1.00 98.12 107 ASP A N 1
ATOM 842 C CA . ASP A 1 107 ? -6.659 -6.519 4.074 1.00 98.12 107 ASP A CA 1
ATOM 843 C C . ASP A 1 107 ? -5.795 -7.666 4.599 1.00 98.12 107 ASP A C 1
ATOM 845 O O . ASP A 1 107 ? -5.158 -8.392 3.837 1.00 98.12 107 ASP A O 1
ATOM 849 N N . GLY A 1 108 ? -5.794 -7.869 5.918 1.00 97.75 108 GLY A N 1
ATOM 850 C CA . GLY A 1 108 ? -5.112 -9.008 6.547 1.00 97.75 108 GLY A CA 1
ATOM 851 C C . GLY A 1 108 ? -5.859 -10.339 6.458 1.00 97.75 108 GLY A C 1
ATOM 852 O O . GLY A 1 108 ? -5.287 -11.381 6.788 1.00 97.75 108 GLY A O 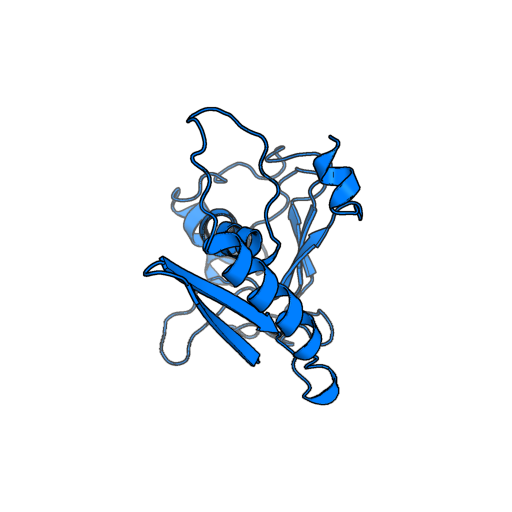1
ATOM 853 N N . THR A 1 109 ? -7.104 -10.312 5.984 1.00 97.62 109 THR A N 1
ATOM 854 C CA . THR A 1 109 ? -7.992 -11.472 5.836 1.00 97.62 109 THR A CA 1
ATOM 855 C C . THR A 1 109 ? -8.049 -12.001 4.404 1.00 97.62 109 THR A C 1
ATOM 857 O O . THR A 1 109 ? -8.703 -13.014 4.154 1.00 97.62 109 THR A O 1
ATOM 860 N N . LEU A 1 110 ? -7.332 -11.358 3.471 1.00 96.75 110 LEU A N 1
ATOM 861 C CA . LEU A 1 110 ? -7.283 -11.751 2.067 1.00 96.75 110 LEU A CA 1
ATOM 862 C C . LEU A 1 110 ? -6.842 -13.213 1.935 1.00 96.75 110 LEU A C 1
ATOM 864 O O . LEU A 1 110 ? -5.734 -13.579 2.344 1.00 96.75 110 LEU A O 1
ATOM 868 N N . ASN A 1 111 ? -7.696 -14.046 1.341 1.00 93.75 111 ASN A N 1
ATOM 869 C CA . ASN A 1 111 ? -7.367 -15.448 1.121 1.00 93.75 111 ASN A CA 1
ATOM 870 C C . ASN A 1 111 ? -6.098 -15.562 0.268 1.00 93.75 111 ASN A C 1
ATOM 872 O O . ASN A 1 111 ? -5.962 -14.883 -0.744 1.00 93.75 111 ASN A O 1
ATOM 876 N N . GLU A 1 112 ? -5.162 -16.398 0.712 1.00 92.00 112 GLU A N 1
ATOM 877 C CA . GLU A 1 112 ? -3.846 -16.589 0.087 1.00 92.00 112 GLU A CA 1
ATOM 878 C C . GLU A 1 112 ? -2.965 -15.327 -0.043 1.00 92.00 112 GLU A C 1
ATOM 880 O O . GLU A 1 112 ? -1.870 -15.402 -0.605 1.00 92.00 112 GLU A O 1
ATOM 885 N N . GLY A 1 113 ? -3.367 -14.196 0.550 1.00 94.88 113 GLY A N 1
ATOM 886 C CA . GLY A 1 113 ? -2.569 -12.974 0.587 1.00 94.88 113 GLY A CA 1
ATOM 887 C C . GLY A 1 113 ? -1.217 -13.201 1.264 1.00 94.88 113 GLY A C 1
ATOM 888 O O . GLY A 1 113 ? -1.119 -13.860 2.309 1.00 94.88 113 GLY A O 1
ATOM 889 N N . ILE A 1 114 ? -0.153 -12.670 0.657 1.00 94.88 114 ILE A N 1
ATOM 890 C CA . ILE A 1 114 ? 1.234 -12.913 1.082 1.00 94.88 114 ILE A CA 1
ATOM 891 C C . ILE A 1 114 ? 1.435 -12.541 2.551 1.00 94.88 114 ILE A C 1
ATOM 893 O O . ILE A 1 114 ? 2.075 -13.293 3.286 1.00 94.88 114 ILE A O 1
ATOM 897 N N . LEU A 1 115 ? 0.829 -11.438 2.992 1.00 95.00 115 LEU A N 1
ATOM 898 C CA . LEU A 1 115 ? 0.945 -10.919 4.355 1.00 95.00 115 LEU A CA 1
ATOM 899 C C . LEU A 1 115 ? -0.327 -11.132 5.193 1.00 95.00 115 LEU A C 1
ATOM 901 O O . LEU A 1 115 ? -0.480 -10.533 6.259 1.00 95.00 115 LEU A O 1
ATOM 905 N N . SER A 1 116 ? -1.220 -12.023 4.749 1.00 96.62 116 SER A N 1
ATOM 906 C CA . SER A 1 116 ? -2.401 -12.421 5.519 1.00 96.62 116 SER A CA 1
ATOM 907 C C . SER A 1 116 ? -2.030 -13.292 6.716 1.00 96.62 116 SER A C 1
ATOM 909 O O . SER A 1 116 ? -1.225 -14.229 6.612 1.00 96.62 116 SER A O 1
ATOM 911 N N . SER A 1 117 ? -2.664 -13.000 7.848 1.00 95.69 117 SER A N 1
ATOM 912 C CA . SER A 1 117 ? -2.479 -13.672 9.137 1.00 95.69 117 SER A CA 1
ATOM 913 C C . SER A 1 117 ? -3.760 -13.529 9.962 1.00 95.69 117 SER A C 1
ATOM 915 O O . SER A 1 117 ? -4.369 -12.466 9.899 1.00 95.69 117 SER A O 1
ATOM 917 N N . PRO A 1 118 ? -4.185 -14.526 10.760 1.00 96.94 118 PRO A N 1
ATOM 918 C CA . PRO A 1 118 ? -5.382 -14.398 11.598 1.00 96.94 118 PRO A CA 1
ATOM 919 C C . PRO A 1 118 ? -5.262 -13.297 12.662 1.00 96.94 118 PRO A C 1
ATOM 921 O O . PRO A 1 118 ? -6.263 -12.687 13.025 1.00 96.94 118 PRO A O 1
ATOM 924 N N . VAL A 1 119 ? -4.047 -13.039 13.153 1.00 98.00 119 VAL A N 1
ATOM 925 C CA . VAL A 1 119 ? -3.753 -12.001 14.151 1.00 98.00 119 VAL A CA 1
ATOM 926 C C . VAL A 1 119 ? -2.476 -11.241 13.801 1.00 98.00 119 VAL A C 1
ATOM 928 O O . VAL A 1 119 ? -1.624 -11.739 13.056 1.00 98.00 119 VAL A O 1
ATOM 931 N N . ASP A 1 120 ? -2.356 -10.032 14.335 1.00 97.50 120 ASP A N 1
ATOM 932 C CA . ASP A 1 120 ? -1.168 -9.193 14.260 1.00 97.50 120 ASP A CA 1
ATOM 933 C C . ASP A 1 120 ? -0.100 -9.565 15.307 1.00 97.50 120 ASP A C 1
ATOM 935 O O . ASP A 1 120 ? -0.241 -10.541 16.047 1.00 97.50 120 ASP A O 1
ATOM 939 N N . ALA A 1 121 ? 0.998 -8.804 15.364 1.00 96.69 121 ALA A N 1
ATOM 940 C CA . ALA A 1 121 ? 2.105 -9.064 16.288 1.00 96.69 121 ALA A CA 1
ATOM 941 C C . ALA A 1 121 ? 1.776 -8.781 17.771 1.00 96.69 121 ALA A C 1
ATOM 943 O O . ALA A 1 121 ? 2.610 -9.043 18.641 1.00 96.69 121 ALA A O 1
ATOM 944 N N . GLU A 1 122 ? 0.583 -8.263 18.066 1.00 97.00 122 GLU A N 1
ATOM 945 C CA . GLU A 1 122 ? 0.052 -8.018 19.411 1.00 97.00 122 GLU A CA 1
ATOM 946 C C . GLU A 1 122 ? -1.123 -8.951 19.752 1.00 97.00 122 GLU A C 1
ATOM 948 O O . GLU A 1 122 ? -1.645 -8.910 20.865 1.00 97.00 122 GLU A O 1
ATOM 953 N N . GLY A 1 123 ? -1.519 -9.829 18.823 1.00 96.94 123 GLY A N 1
ATOM 954 C CA . GLY A 1 123 ? -2.641 -10.750 18.990 1.00 96.94 123 GLY A CA 1
ATOM 955 C C . GLY A 1 123 ? -4.006 -10.155 18.631 1.00 96.94 123 GLY A C 1
ATOM 956 O O . GLY A 1 123 ? -5.026 -10.796 18.887 1.00 96.94 123 GLY A O 1
ATOM 957 N N . VAL A 1 124 ? -4.056 -8.963 18.030 1.00 98.31 124 VAL A N 1
ATOM 958 C CA . VAL A 1 124 ? -5.300 -8.358 17.537 1.00 98.31 124 VAL A CA 1
ATOM 959 C C . VAL A 1 124 ? -5.698 -9.044 16.225 1.00 98.31 124 VAL A C 1
ATOM 961 O O . VAL A 1 124 ? -4.851 -9.178 15.339 1.00 98.31 124 VAL A O 1
ATOM 964 N N . PRO A 1 125 ? -6.961 -9.483 16.057 1.00 98.38 125 PRO A N 1
ATOM 965 C CA . PRO A 1 125 ? -7.431 -10.028 14.788 1.00 98.38 125 PRO A CA 1
ATOM 966 C C . PRO A 1 125 ? -7.183 -9.057 13.636 1.00 98.38 125 PRO A C 1
ATOM 968 O O . PRO A 1 125 ? -7.511 -7.872 13.737 1.00 98.38 125 PRO A O 1
ATOM 971 N N . THR A 1 126 ? -6.616 -9.552 12.538 1.00 98.25 126 THR A N 1
ATOM 972 C CA . THR A 1 126 ? -6.479 -8.725 11.338 1.00 98.25 126 THR A CA 1
ATOM 973 C C . THR A 1 126 ? -7.840 -8.532 10.673 1.00 98.25 126 THR A C 1
ATOM 975 O O . THR A 1 126 ? -8.781 -9.301 10.890 1.00 98.25 126 THR A O 1
ATOM 978 N N . MET A 1 127 ? -7.973 -7.470 9.884 1.00 98.06 127 MET A N 1
ATOM 979 C CA . MET A 1 127 ? -9.237 -7.106 9.255 1.00 98.06 127 MET A CA 1
ATOM 980 C C . MET A 1 127 ? -9.004 -6.406 7.918 1.00 98.06 127 MET A C 1
ATOM 982 O O . MET A 1 127 ? -7.870 -6.094 7.551 1.00 98.06 127 MET A O 1
ATOM 986 N N . ARG A 1 128 ? -10.103 -6.152 7.206 1.00 98.19 128 ARG A N 1
ATOM 987 C CA . ARG A 1 128 ? -10.130 -5.270 6.044 1.00 98.19 128 ARG A CA 1
ATOM 988 C C . ARG A 1 128 ? -10.301 -3.823 6.500 1.00 98.19 128 ARG A C 1
ATOM 990 O O . ARG A 1 128 ? -11.388 -3.425 6.918 1.00 98.19 128 ARG A O 1
ATOM 997 N N . ASN A 1 129 ? -9.244 -3.037 6.369 1.00 98.06 129 ASN A N 1
ATOM 998 C CA . ASN A 1 129 ? -9.191 -1.621 6.696 1.00 98.06 129 ASN A CA 1
ATOM 999 C C . ASN A 1 129 ? -9.342 -0.779 5.429 1.00 98.06 129 ASN A C 1
ATOM 1001 O O . ASN A 1 129 ? -8.542 -0.885 4.503 1.00 98.06 129 ASN A O 1
ATOM 1005 N N . VAL A 1 130 ? -10.350 0.091 5.388 1.00 98.38 130 VAL A N 1
ATOM 1006 C CA . VAL A 1 130 ? -10.464 1.100 4.328 1.00 98.38 130 VAL A CA 1
ATOM 1007 C C . VAL A 1 130 ? -9.627 2.311 4.727 1.00 98.38 130 VAL A C 1
ATOM 1009 O O . VAL A 1 130 ? -9.928 2.962 5.728 1.00 98.38 130 VAL A O 1
ATOM 1012 N N . ILE A 1 131 ? -8.571 2.591 3.963 1.00 98.31 131 ILE A N 1
ATOM 1013 C CA . ILE A 1 131 ? -7.639 3.692 4.231 1.00 98.31 131 ILE A CA 1
ATOM 1014 C C . ILE A 1 131 ? -8.085 4.923 3.450 1.00 98.31 131 ILE A C 1
ATOM 1016 O O . ILE A 1 131 ? -8.349 5.966 4.043 1.00 98.31 131 ILE A O 1
ATOM 1020 N N . ILE A 1 132 ? -8.241 4.780 2.132 1.00 98.38 132 ILE A N 1
ATOM 1021 C CA . ILE A 1 132 ? -8.821 5.795 1.250 1.00 98.38 132 ILE A CA 1
ATOM 1022 C C . ILE A 1 132 ? -10.079 5.221 0.608 1.00 98.38 132 ILE A C 1
ATOM 1024 O O . ILE A 1 132 ? -10.047 4.125 0.057 1.00 98.38 132 ILE A O 1
ATOM 1028 N N . GLU A 1 133 ? -11.167 5.981 0.625 1.00 98.31 133 GLU A N 1
ATOM 1029 C CA . GLU A 1 133 ? -12.414 5.660 -0.064 1.00 98.31 133 GLU A CA 1
ATOM 1030 C C . GLU A 1 133 ? -12.781 6.803 -1.002 1.00 98.31 133 GLU A C 1
ATOM 1032 O O . GLU A 1 133 ? -13.055 7.911 -0.544 1.00 98.31 133 GLU A O 1
ATOM 1037 N N . LYS A 1 134 ? -12.772 6.544 -2.315 1.00 97.56 134 LYS A N 1
ATOM 1038 C CA . LYS A 1 134 ? -13.073 7.548 -3.352 1.00 97.56 134 LYS A CA 1
ATOM 1039 C C . LYS A 1 134 ? -12.325 8.869 -3.132 1.00 97.56 134 LYS A C 1
ATOM 1041 O O . LYS A 1 134 ? -12.912 9.947 -3.098 1.00 97.56 134 LYS A O 1
ATOM 1046 N N . GLY A 1 135 ? -11.019 8.772 -2.911 1.00 97.44 135 GLY A N 1
ATOM 1047 C CA . GLY A 1 135 ? -10.139 9.913 -2.677 1.00 97.44 135 GLY A CA 1
ATOM 1048 C C . GLY A 1 135 ? -10.220 10.519 -1.276 1.00 97.44 135 GLY A C 1
ATOM 1049 O O . GLY A 1 135 ? -9.428 11.410 -0.985 1.00 97.44 135 GLY A O 1
ATOM 1050 N N . ILE A 1 136 ? -11.111 10.054 -0.397 1.00 98.62 136 ILE A N 1
ATOM 1051 C CA . ILE A 1 136 ? -11.262 10.557 0.975 1.00 98.62 136 ILE A CA 1
ATOM 1052 C C . ILE A 1 136 ? -10.475 9.675 1.943 1.00 98.62 136 ILE A C 1
ATOM 1054 O O . ILE A 1 136 ? -10.647 8.457 1.958 1.00 98.62 136 ILE A O 1
ATOM 1058 N N . LEU A 1 137 ? -9.640 10.276 2.791 1.00 98.62 137 LEU A N 1
ATOM 1059 C CA . LEU A 1 137 ? -8.896 9.552 3.822 1.00 98.62 137 LEU A CA 1
ATOM 1060 C C . LEU A 1 137 ? -9.827 9.146 4.972 1.00 98.62 137 LEU A C 1
ATOM 1062 O O . LEU A 1 137 ? -10.319 9.993 5.711 1.00 98.62 137 LEU A O 1
ATOM 1066 N N . LYS A 1 138 ? -10.063 7.848 5.155 1.00 98.44 138 LYS A N 1
ATOM 1067 C CA . LYS A 1 138 ? -10.991 7.311 6.166 1.00 98.44 138 LYS A CA 1
ATOM 1068 C C . LYS A 1 138 ? -10.292 6.854 7.439 1.00 98.44 138 LYS A C 1
ATOM 1070 O O . LYS A 1 138 ? -10.857 6.980 8.533 1.00 98.44 138 LYS A O 1
ATOM 1075 N N . ASN A 1 139 ? -9.091 6.298 7.309 1.00 97.06 139 ASN A N 1
ATOM 1076 C CA . ASN A 1 139 ? -8.389 5.708 8.439 1.00 97.06 139 ASN A CA 1
ATOM 1077 C C . ASN A 1 139 ? -6.868 5.752 8.282 1.00 97.06 139 ASN A C 1
ATOM 1079 O O . ASN A 1 139 ? -6.347 5.862 7.176 1.00 97.06 139 ASN A O 1
ATOM 1083 N N . TYR A 1 140 ? -6.185 5.609 9.412 1.00 98.25 140 TYR A N 1
ATOM 1084 C CA . TYR A 1 140 ? -4.762 5.292 9.486 1.00 98.25 140 TYR A CA 1
ATOM 1085 C C . TYR A 1 140 ? -4.590 3.826 9.893 1.00 98.25 140 TYR A C 1
ATOM 1087 O O . TYR A 1 140 ? -5.556 3.163 10.281 1.00 98.25 140 TYR A O 1
ATOM 1095 N N . LEU A 1 141 ? -3.364 3.320 9.818 1.00 98.31 141 LEU A N 1
ATOM 1096 C CA . LEU A 1 141 ? -2.993 2.016 10.355 1.00 98.31 141 LEU A CA 1
ATOM 1097 C C . LEU A 1 141 ? -2.543 2.183 11.806 1.00 98.31 141 LEU A C 1
ATOM 1099 O O . LEU A 1 141 ? -1.697 3.031 12.096 1.00 98.31 141 LEU A O 1
ATOM 1103 N N . TYR A 1 142 ? -3.093 1.377 12.707 1.00 98.50 142 TYR A N 1
ATOM 1104 C CA . TYR A 1 142 ? -2.861 1.446 14.145 1.00 98.50 142 TYR A CA 1
ATOM 1105 C C . TYR A 1 142 ? -2.374 0.110 14.709 1.00 98.50 142 TYR A C 1
ATOM 1107 O O . TYR A 1 142 ? -2.882 -0.957 14.349 1.00 98.50 142 TYR A O 1
ATOM 1115 N N . ASP A 1 143 ? -1.434 0.198 15.647 1.00 98.06 143 ASP A N 1
ATOM 1116 C CA . ASP A 1 143 ? -1.211 -0.829 16.664 1.00 98.06 143 ASP A CA 1
ATOM 1117 C C . ASP A 1 143 ? -2.069 -0.516 17.907 1.00 98.06 143 ASP A C 1
ATOM 1119 O O . ASP A 1 143 ? -2.874 0.423 17.917 1.00 98.06 143 ASP A O 1
ATOM 1123 N N . SER A 1 144 ? -1.937 -1.299 18.976 1.00 98.00 144 SER A N 1
ATOM 1124 C CA . SER A 1 144 ? -2.683 -1.059 20.215 1.00 98.00 144 SER A CA 1
ATOM 1125 C C . SER A 1 144 ? -2.261 0.226 20.930 1.00 98.00 144 SER A C 1
ATOM 1127 O O . SER A 1 144 ? -3.093 0.855 21.587 1.00 98.00 144 SER A O 1
ATOM 1129 N N . TYR A 1 145 ? -0.995 0.634 20.823 1.00 97.56 145 TYR A N 1
ATOM 1130 C CA . TYR A 1 145 ? -0.460 1.808 21.512 1.00 97.56 145 TYR A CA 1
ATOM 1131 C C . TYR A 1 145 ? -0.964 3.110 20.885 1.00 97.56 145 TYR A C 1
ATOM 1133 O O . TYR A 1 145 ? -1.534 3.958 21.579 1.00 97.56 145 TYR A O 1
ATOM 1141 N N . THR A 1 146 ? -0.800 3.272 19.573 1.00 98.12 146 THR A N 1
ATOM 1142 C CA . THR A 1 146 ? -1.255 4.462 18.852 1.00 98.12 146 THR A CA 1
ATOM 1143 C C . THR A 1 146 ? -2.774 4.529 18.806 1.00 98.12 146 THR A C 1
ATOM 1145 O O . THR A 1 146 ? -3.323 5.626 18.923 1.00 98.12 146 THR A O 1
ATOM 1148 N N . ALA A 1 147 ? -3.470 3.387 18.735 1.00 98.12 147 ALA A N 1
ATOM 1149 C CA . ALA A 1 147 ? -4.925 3.354 18.865 1.00 98.12 147 ALA A CA 1
ATOM 1150 C C . ALA A 1 147 ? -5.377 3.892 20.227 1.00 98.12 147 ALA A C 1
ATOM 1152 O O . ALA A 1 147 ? -6.284 4.722 20.298 1.00 98.12 147 ALA A O 1
ATOM 1153 N N . ASN A 1 148 ? -4.713 3.471 21.310 1.00 98.19 148 ASN A N 1
ATOM 1154 C CA . ASN A 1 148 ? -5.031 3.925 22.660 1.00 98.19 148 ASN A CA 1
ATOM 1155 C C . ASN A 1 148 ? -4.811 5.437 22.833 1.00 98.19 148 ASN A C 1
ATOM 1157 O O . ASN A 1 148 ? -5.668 6.101 23.415 1.00 98.19 148 ASN A O 1
ATOM 1161 N N . ARG A 1 149 ? -3.726 5.995 22.268 1.00 97.69 149 ARG A N 1
ATOM 1162 C CA . ARG A 1 149 ? -3.445 7.447 22.293 1.00 97.69 149 ARG A CA 1
ATOM 1163 C C . ARG A 1 149 ? -4.564 8.293 21.682 1.00 97.69 149 ARG A C 1
ATOM 1165 O O . ARG A 1 149 ? -4.776 9.414 22.134 1.00 97.69 149 ARG A O 1
ATOM 1172 N N . GLU A 1 150 ? -5.275 7.765 20.688 1.00 95.94 150 GLU A N 1
ATOM 1173 C CA . GLU A 1 150 ? -6.400 8.438 20.022 1.00 95.94 150 GLU A CA 1
ATOM 1174 C C . GLU A 1 150 ? -7.781 7.964 20.505 1.00 95.94 150 GLU A C 1
ATOM 1176 O O . GLU A 1 150 ? -8.803 8.450 20.025 1.00 95.94 150 GLU A O 1
ATOM 1181 N N . GLY A 1 151 ? -7.843 7.022 21.452 1.00 97.00 151 GLY A N 1
ATOM 1182 C CA . GLY A 1 151 ? -9.106 6.454 21.931 1.00 97.00 151 GLY A CA 1
ATOM 1183 C C . GLY A 1 151 ? -9.870 5.644 20.873 1.00 97.00 151 GLY A C 1
ATOM 1184 O O . GLY A 1 151 ? -11.086 5.481 20.985 1.00 97.00 151 GLY A O 1
ATOM 1185 N N . VAL A 1 152 ? -9.178 5.139 19.849 1.00 97.25 152 VAL A N 1
ATOM 1186 C CA . VAL A 1 152 ? -9.739 4.283 18.793 1.00 97.25 152 VAL A CA 1
ATOM 1187 C C . VAL A 1 152 ? -9.355 2.816 19.016 1.00 97.25 152 VAL A C 1
ATOM 1189 O O . VAL A 1 152 ? -8.677 2.466 19.982 1.00 97.25 152 VAL A O 1
ATOM 1192 N N . LYS A 1 153 ? -9.823 1.919 18.143 1.00 97.81 153 LYS A N 1
ATOM 1193 C CA . LYS A 1 153 ? -9.433 0.501 18.159 1.00 97.81 153 LYS A CA 1
ATOM 1194 C C . LYS A 1 153 ? -8.228 0.267 17.246 1.00 97.81 153 LYS A C 1
ATOM 1196 O O . LYS A 1 153 ? -8.124 0.919 16.211 1.00 97.81 153 LYS A O 1
ATOM 1201 N N . SER A 1 154 ? -7.372 -0.691 17.611 1.00 98.12 154 SER A N 1
ATOM 1202 C CA . SER A 1 154 ? -6.311 -1.187 16.723 1.00 98.12 154 SER A CA 1
ATOM 1203 C C . SER A 1 154 ? -6.917 -1.728 15.428 1.00 98.12 154 SER A C 1
ATOM 1205 O O . SER A 1 154 ? -7.994 -2.333 15.442 1.00 98.12 154 SER A O 1
ATOM 1207 N N . THR A 1 155 ? -6.214 -1.516 14.319 1.00 98.31 155 THR A N 1
ATOM 1208 C CA . THR A 1 155 ? -6.612 -1.993 12.990 1.00 98.31 155 THR A CA 1
ATOM 1209 C C . THR A 1 155 ? -5.983 -3.345 12.644 1.00 98.31 155 THR A C 1
ATOM 1211 O O . THR A 1 155 ? -6.163 -3.841 11.534 1.00 98.31 155 THR A O 1
ATOM 1214 N N . GLY A 1 156 ? -5.278 -3.984 13.587 1.00 98.19 156 GLY A N 1
ATOM 1215 C CA . GLY A 1 156 ? -4.608 -5.268 13.349 1.00 98.19 156 GLY A CA 1
ATOM 1216 C C . GLY A 1 156 ? -3.311 -5.121 12.543 1.00 98.19 156 GLY A C 1
ATOM 1217 O O . GLY A 1 156 ? -2.917 -6.023 11.789 1.00 98.19 156 GLY A O 1
ATOM 1218 N N . ASN A 1 157 ? -2.651 -3.966 12.659 1.00 98.38 157 ASN A N 1
ATOM 1219 C CA . ASN A 1 157 ? -1.479 -3.599 11.865 1.00 98.38 157 ASN A CA 1
ATOM 1220 C C . ASN A 1 157 ? -0.174 -3.584 12.662 1.00 98.38 157 ASN A C 1
ATOM 1222 O O . ASN A 1 157 ? 0.847 -3.147 12.129 1.00 98.38 157 ASN A O 1
ATOM 1226 N N . ALA A 1 158 ? -0.161 -4.123 13.887 1.00 97.62 158 ALA A N 1
ATOM 1227 C CA . ALA A 1 158 ? 1.098 -4.361 14.574 1.00 97.62 158 ALA A CA 1
ATOM 1228 C C . ALA A 1 158 ? 1.932 -5.404 13.814 1.00 97.62 158 ALA A C 1
ATOM 1230 O O . ALA A 1 158 ? 1.518 -6.544 13.558 1.00 97.62 158 ALA A O 1
ATOM 1231 N N . PHE A 1 159 ? 3.139 -5.014 13.451 1.00 94.00 159 PHE A N 1
ATOM 1232 C CA . PHE A 1 159 ? 4.120 -5.812 12.748 1.00 94.00 159 PHE A CA 1
ATOM 1233 C C . PHE A 1 159 ? 5.377 -5.933 13.606 1.00 94.00 159 PHE A C 1
ATOM 1235 O O . PHE A 1 159 ? 5.712 -5.046 14.390 1.00 94.00 159 PHE A O 1
ATOM 1242 N N . ARG A 1 160 ? 6.071 -7.064 13.494 1.00 91.56 160 ARG A N 1
ATOM 1243 C CA . ARG A 1 160 ? 7.343 -7.266 14.178 1.00 91.56 160 ARG A CA 1
ATOM 1244 C C . ARG A 1 160 ? 8.240 -8.158 13.339 1.00 91.56 160 ARG A C 1
ATOM 1246 O O . ARG A 1 160 ? 7.841 -9.257 12.960 1.00 91.56 160 ARG A O 1
ATOM 1253 N N . GLU A 1 161 ? 9.459 -7.696 13.100 1.00 86.31 161 GLU A N 1
ATOM 1254 C CA . GLU A 1 161 ? 10.516 -8.532 12.539 1.00 86.31 161 GLU A CA 1
ATOM 1255 C C . GLU A 1 161 ? 11.094 -9.503 13.584 1.00 86.31 161 GLU A C 1
ATOM 1257 O O . GLU A 1 161 ? 10.769 -9.460 14.770 1.00 86.31 161 GLU A O 1
ATOM 1262 N N . LEU A 1 162 ? 11.977 -10.401 13.143 1.00 81.69 162 LEU A N 1
ATOM 1263 C CA . LEU A 1 162 ? 12.530 -11.488 13.959 1.00 81.69 162 LEU A CA 1
ATOM 1264 C C . LEU A 1 162 ? 13.171 -11.004 15.275 1.00 81.69 162 LEU A C 1
ATOM 1266 O O . LEU A 1 162 ? 13.040 -11.652 16.312 1.00 81.69 162 LEU A O 1
ATOM 1270 N N . SER A 1 163 ? 13.836 -9.849 15.240 1.00 81.56 163 SER A N 1
ATOM 1271 C CA . SER A 1 163 ? 14.350 -9.148 16.415 1.00 81.56 163 SER A CA 1
ATOM 1272 C C . SER A 1 163 ? 14.078 -7.656 16.262 1.00 81.56 163 SER A C 1
ATOM 1274 O O . SER A 1 163 ? 14.783 -6.967 15.529 1.00 81.56 163 SER A O 1
ATOM 1276 N N . GLY A 1 164 ? 13.053 -7.148 16.938 1.00 82.50 164 GLY A N 1
ATOM 1277 C CA . GLY A 1 164 ? 12.666 -5.751 16.795 1.00 82.50 164 GLY A CA 1
ATOM 1278 C C . GLY A 1 164 ? 11.582 -5.328 17.770 1.00 82.50 164 GLY A C 1
ATOM 1279 O O . GLY A 1 164 ? 10.991 -6.145 18.486 1.00 82.50 164 GLY A O 1
ATOM 1280 N N . ARG A 1 165 ? 11.344 -4.018 17.798 1.00 89.19 165 ARG A N 1
ATOM 1281 C CA . ARG A 1 165 ? 10.171 -3.442 18.454 1.00 89.19 165 ARG A CA 1
ATOM 1282 C C . ARG A 1 165 ? 8.932 -3.746 17.615 1.00 89.19 165 ARG A C 1
ATOM 1284 O O . ARG A 1 165 ? 9.044 -4.136 16.457 1.00 89.19 165 ARG A O 1
ATOM 1291 N N . VAL A 1 166 ? 7.760 -3.611 18.229 1.00 92.50 166 VAL A N 1
ATOM 1292 C CA . VAL A 1 166 ? 6.524 -3.561 17.448 1.00 92.50 166 VAL A CA 1
ATOM 1293 C C . VAL A 1 166 ? 6.551 -2.277 16.632 1.00 92.50 166 VAL A C 1
ATOM 1295 O O . VAL A 1 166 ? 6.904 -1.217 17.150 1.00 92.50 166 VAL A O 1
ATOM 1298 N N . GLU A 1 167 ? 6.215 -2.412 15.362 1.00 93.75 167 GLU A N 1
ATOM 1299 C CA . GLU A 1 167 ? 6.046 -1.330 14.408 1.00 93.75 167 GLU A CA 1
ATOM 1300 C C . GLU A 1 167 ? 4.658 -1.444 13.777 1.00 93.75 167 GLU A C 1
ATOM 1302 O O . GLU A 1 167 ? 3.962 -2.444 13.947 1.00 93.75 167 GLU A O 1
ATOM 1307 N N . ILE A 1 168 ? 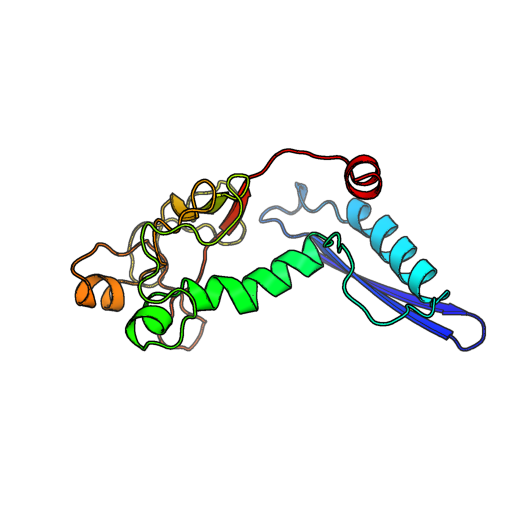4.251 -0.426 13.030 1.00 96.62 168 ILE A N 1
ATOM 1308 C CA . ILE A 1 168 ? 2.988 -0.436 12.295 1.00 96.62 168 ILE A CA 1
ATOM 1309 C C . ILE A 1 168 ? 3.304 -0.714 10.832 1.00 96.62 168 ILE A C 1
ATOM 1311 O O . ILE A 1 168 ? 4.093 0.005 10.220 1.00 96.62 168 ILE A O 1
ATOM 1315 N N . GLY A 1 169 ? 2.683 -1.750 10.270 1.00 94.62 169 GLY A N 1
ATOM 1316 C CA . GLY A 1 169 ? 2.888 -2.150 8.883 1.00 94.62 169 GLY A CA 1
ATOM 1317 C C . GLY A 1 169 ? 1.596 -2.603 8.199 1.00 94.62 169 GLY A C 1
ATOM 1318 O O . GLY A 1 169 ? 0.670 -3.084 8.864 1.00 94.62 169 GLY A O 1
ATOM 1319 N N . PRO A 1 170 ? 1.515 -2.466 6.866 1.00 95.56 170 PRO A N 1
ATOM 1320 C CA . PRO A 1 170 ? 0.394 -2.989 6.106 1.00 95.56 170 PRO A CA 1
ATOM 1321 C C . PRO A 1 170 ? 0.432 -4.522 6.091 1.00 95.56 170 PRO A C 1
ATOM 1323 O O . PRO A 1 170 ? 1.475 -5.157 6.278 1.00 95.56 170 PRO A O 1
ATOM 1326 N N . ARG A 1 171 ? -0.731 -5.114 5.856 1.00 95.81 171 ARG A N 1
ATOM 1327 C CA . ARG A 1 171 ? -0.923 -6.503 5.459 1.00 95.81 171 ARG A CA 1
ATOM 1328 C C . ARG A 1 171 ? -0.875 -6.569 3.938 1.00 95.81 171 ARG A C 1
ATOM 1330 O O . ARG A 1 171 ? 0.208 -6.554 3.367 1.00 95.81 171 ARG A O 1
ATOM 1337 N N . ASN A 1 172 ? -2.022 -6.628 3.274 1.00 96.25 172 ASN A N 1
ATOM 1338 C CA . ASN A 1 172 ? -2.101 -6.640 1.823 1.00 96.25 172 ASN A CA 1
ATOM 1339 C C . ASN A 1 172 ? -2.765 -5.338 1.377 1.00 96.25 172 ASN A C 1
ATOM 1341 O O . ASN A 1 172 ? -3.989 -5.211 1.448 1.00 96.25 172 ASN A O 1
ATOM 1345 N N . GLU A 1 173 ? -1.948 -4.386 0.930 1.00 95.56 173 GLU A N 1
ATOM 1346 C CA . GLU A 1 173 ? -2.437 -3.145 0.338 1.00 95.56 173 GLU A CA 1
ATOM 1347 C C . GLU A 1 173 ? -3.014 -3.433 -1.052 1.00 95.56 173 GLU A C 1
ATOM 1349 O O . GLU A 1 173 ? -2.356 -4.035 -1.903 1.00 95.56 173 GLU A O 1
ATOM 1354 N N . ILE A 1 174 ? -4.257 -3.016 -1.276 1.00 95.62 174 ILE A N 1
ATOM 1355 C CA . ILE A 1 174 ? -4.973 -3.214 -2.532 1.00 95.62 174 ILE A CA 1
ATOM 1356 C C . ILE A 1 174 ? -5.510 -1.863 -2.980 1.00 95.62 174 ILE A C 1
ATOM 1358 O O . ILE A 1 174 ? -6.294 -1.216 -2.279 1.00 95.62 174 ILE A O 1
ATOM 1362 N N . ILE A 1 175 ? -5.106 -1.465 -4.181 1.00 94.62 175 ILE A N 1
ATOM 1363 C CA . ILE A 1 175 ? -5.656 -0.306 -4.873 1.00 94.62 175 ILE A CA 1
ATOM 1364 C C . ILE A 1 175 ? -6.813 -0.796 -5.733 1.00 94.62 175 ILE A C 1
ATOM 1366 O O . ILE A 1 175 ? -6.657 -1.699 -6.552 1.00 94.62 175 ILE A O 1
ATOM 1370 N N . ILE A 1 176 ? -7.979 -0.207 -5.515 1.00 93.88 176 ILE A N 1
ATOM 1371 C CA . ILE A 1 176 ? -9.207 -0.524 -6.228 1.00 93.88 176 ILE A CA 1
ATOM 1372 C C . ILE A 1 176 ? -9.501 0.642 -7.163 1.00 93.88 176 ILE A C 1
ATOM 1374 O O . ILE A 1 176 ? -9.610 1.790 -6.722 1.00 93.88 176 ILE A O 1
ATOM 1378 N N . GLY A 1 177 ? -9.639 0.322 -8.443 1.00 86.62 177 GLY A N 1
ATOM 1379 C CA . GLY A 1 177 ? -9.963 1.253 -9.511 1.00 86.62 177 GLY A CA 1
ATOM 1380 C C . GLY A 1 177 ? -10.659 0.534 -10.660 1.00 86.62 177 GLY A C 1
ATOM 1381 O O . GLY A 1 177 ? -10.952 -0.659 -10.575 1.00 86.62 177 GLY A O 1
ATOM 1382 N N . GLU A 1 178 ? -10.940 1.285 -11.716 1.00 87.31 178 GLU A N 1
ATOM 1383 C CA . GLU A 1 178 ? -11.451 0.736 -12.971 1.00 87.31 178 GLU A CA 1
ATOM 1384 C C . GLU A 1 178 ? -10.346 -0.082 -13.657 1.00 87.31 178 GLU A C 1
ATOM 1386 O O . GLU A 1 178 ? -9.172 0.293 -13.613 1.00 87.31 178 GLU A O 1
ATOM 1391 N N . GLU A 1 179 ? -10.716 -1.206 -14.268 1.00 87.75 179 GLU A N 1
ATOM 1392 C CA . GLU A 1 179 ? -9.813 -1.940 -15.155 1.00 87.75 179 GLU A CA 1
ATOM 1393 C C . GLU A 1 179 ? -9.650 -1.148 -16.457 1.00 87.75 179 GLU A C 1
ATOM 1395 O O . GLU A 1 179 ? -10.632 -0.647 -17.006 1.00 87.75 179 GLU A O 1
ATOM 1400 N N . ALA A 1 180 ? -8.411 -1.018 -16.926 1.00 88.25 180 ALA A N 1
ATOM 1401 C CA . ALA A 1 180 ? -8.074 -0.337 -18.168 1.00 88.25 180 ALA A CA 1
ATOM 1402 C C . ALA A 1 180 ? -6.924 -1.073 -18.857 1.00 88.25 180 ALA A C 1
ATOM 1404 O O . ALA A 1 180 ? -5.972 -1.503 -18.196 1.00 88.25 180 ALA A O 1
ATOM 1405 N N . GLU A 1 181 ? -7.004 -1.197 -20.179 1.00 91.44 181 GLU A N 1
ATOM 1406 C CA . GLU A 1 181 ? -5.911 -1.747 -20.980 1.00 91.44 181 GLU A CA 1
ATOM 1407 C C . GLU A 1 181 ? -4.806 -0.699 -21.160 1.00 91.44 181 GLU A C 1
ATOM 1409 O O . GLU A 1 181 ? -5.068 0.505 -21.262 1.00 9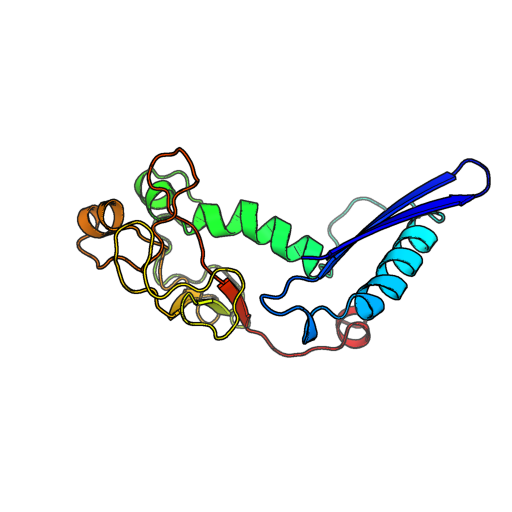1.44 181 GLU A O 1
ATOM 1414 N N . LEU A 1 182 ? -3.546 -1.138 -21.233 1.00 89.12 182 LEU A N 1
ATOM 1415 C CA . LEU A 1 182 ? -2.407 -0.221 -21.347 1.00 89.12 182 LEU A CA 1
ATOM 1416 C C . LEU A 1 182 ? -2.520 0.668 -22.595 1.00 89.12 182 LEU A C 1
ATOM 1418 O O . LEU A 1 182 ? -2.226 1.862 -22.539 1.00 89.12 182 LEU A O 1
ATOM 1422 N N . GLU A 1 183 ? -2.980 0.116 -23.717 1.00 91.19 183 GLU A N 1
ATOM 1423 C CA . GLU A 1 183 ? -3.193 0.862 -24.956 1.00 91.19 183 GLU A CA 1
ATOM 1424 C C . GLU A 1 183 ? -4.261 1.948 -24.822 1.00 91.19 183 GLU A C 1
ATOM 1426 O O . GLU A 1 183 ? -4.190 2.947 -25.539 1.00 91.19 183 GLU A O 1
ATOM 1431 N N . GLU A 1 184 ? -5.248 1.766 -23.944 1.00 91.25 184 GLU A N 1
ATOM 1432 C CA . GLU A 1 184 ? -6.258 2.783 -23.646 1.00 91.25 184 GLU A CA 1
ATOM 1433 C C . GLU A 1 184 ? -5.643 3.890 -22.793 1.00 91.25 184 GLU A C 1
ATOM 1435 O O . GLU A 1 184 ? -5.724 5.058 -23.170 1.00 91.25 184 GLU A O 1
ATOM 1440 N N . M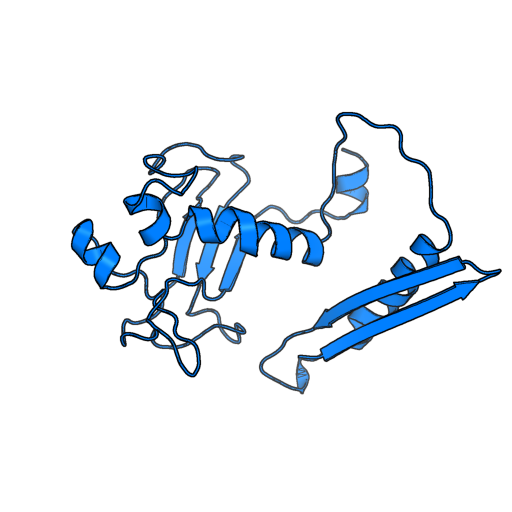ET A 1 185 ? -4.906 3.523 -21.738 1.00 91.69 185 MET A N 1
ATOM 1441 C CA . MET A 1 185 ? -4.181 4.479 -20.891 1.00 91.69 185 MET A CA 1
ATOM 1442 C C . MET A 1 185 ? -3.173 5.325 -21.682 1.00 91.69 185 MET A C 1
ATOM 1444 O O . MET A 1 185 ? -2.935 6.478 -21.345 1.00 91.69 185 MET A O 1
ATOM 1448 N N . MET A 1 186 ? -2.560 4.767 -22.732 1.00 91.12 186 MET A N 1
ATOM 1449 C CA . MET A 1 186 ? -1.608 5.483 -23.592 1.00 91.12 186 MET A CA 1
ATOM 1450 C C . MET A 1 186 ? -2.264 6.468 -24.573 1.00 91.12 186 MET A C 1
ATOM 1452 O O . MET A 1 186 ? -1.547 7.261 -25.190 1.00 91.12 186 MET A O 1
ATOM 1456 N N . ARG A 1 187 ? -3.585 6.390 -24.784 1.00 89.12 187 ARG A N 1
ATOM 1457 C CA . ARG A 1 187 ? -4.330 7.282 -25.693 1.00 89.12 187 ARG A CA 1
ATOM 1458 C C . ARG A 1 187 ? -4.915 8.505 -24.992 1.00 89.12 187 ARG A C 1
ATOM 1460 O O . ARG A 1 187 ? -5.238 9.467 -25.691 1.00 89.12 187 ARG A O 1
ATOM 1467 N N . GLU A 1 188 ? -5.084 8.438 -23.675 1.00 73.50 188 GLU A N 1
ATOM 1468 C CA . GLU A 1 188 ? -5.532 9.544 -22.815 1.00 73.50 188 GLU A CA 1
ATOM 1469 C C . GLU A 1 188 ? -4.408 10.557 -22.531 1.00 73.50 188 GLU A C 1
ATOM 1471 O O . GLU A 1 188 ? -4.717 11.771 -22.501 1.00 73.50 188 GLU A O 1
#

Secondary structure (DSSP, 8-state):
-EEEEEEEEETTEEEEEEEEE--SSGGG--THHHHHHHHHHHHHHTSPPPPPPS----PPPHHHHHHHIIIIIHHHHBHHHHHTT--TTTT-TTSB-S-TT-EEEEETT-TT-TT--SB-TTSPBP-EEEEEETTEE---B--HHHHHHHT----S-EE--SSS--EE--S-EEEE-----HHHHTT-

Solvent-accessible surface area (backbone atoms only — not comparable to full-atom values): 10812 Å² total; per-residue (Å²): 106,51,74,51,78,37,77,37,77,57,97,92,42,68,18,73,26,64,45,75,48,74,49,84,44,80,90,70,54,66,60,71,72,48,50,59,53,21,53,49,50,10,56,50,50,65,59,78,75,91,76,82,88,75,94,73,92,79,85,71,54,68,75,61,43,52,53,50,40,60,67,57,47,51,50,28,35,23,36,63,34,27,76,70,66,71,15,94,50,46,91,36,71,78,33,78,78,54,55,64,69,39,26,34,34,32,27,15,67,41,82,76,38,89,52,38,40,76,44,26,70,80,67,41,58,30,37,78,43,61,30,27,55,48,10,23,28,68,46,62,45,18,26,68,65,54,12,53,78,71,73,51,74,51,52,29,17,27,31,60,62,100,82,66,66,80,45,66,44,81,41,36,76,44,81,48,64,84,90,76,55,68,76,58,66,73,72,111

Foldseek 3Di:
DDKDKDWDDDPRDIFIDMDDDDFPDPVPRPCVVCPVVRVVRRVVSSPDDDDDDDDDDDDDDPVRVVVCCQPQPLCQLFLVCLVVVNHPCNPQAQHQQDALQKWKKFALCPVRFPQRDQAAPVRHGAGIGTQDHRRGGHHGADDCVSCVVVVHDHNRQFHDDPDDDTGGGGRDMDIDGDDDDPVRVVVD

pLDDT: mean 94.29, std 3.92, range [73.5, 98.62]

Sequence (188 aa):
MCVLFVNALKEGLSSTSYDIVQSRSLKDLKFERIADDVVMYSNLGLRPLKLESGVKNIIFHPLGFSNLMRYAFVEAVNSYNVQEGKSYLSNMRDLQVGSEKLTIIDDGTLNE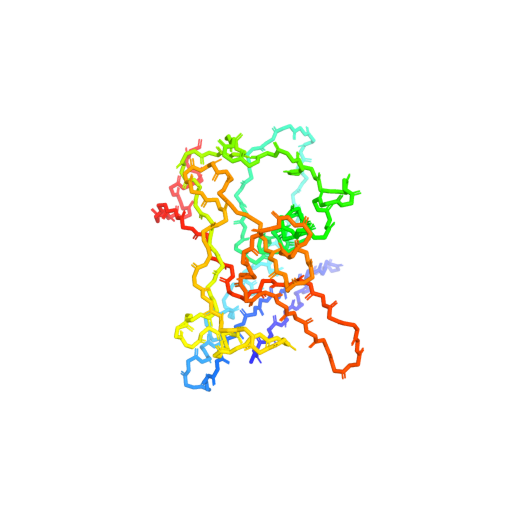GILSSPVDAEGVPTMRNVIIEKGILKNYLYDSYTANREGVKSTGNAFRELSGRVEIGPRNEIIIGEEAELEEMMRE

Nearest PDB structures (foldseek):
  6j6a-assembly1_B  TM=8.488E-01  e=5.541E-12  Thermococcus kodakarensis KOD1
  1vl4-assembly1_B  TM=8.459E-01  e=1.051E-11  Thermotoga maritima MSB8
  3tv9-assembly1_A-2  TM=8.800E-01  e=1.054E-10  Shigella flexneri
  5nja-assembly2_D  TM=8.839E-01  e=2.273E-10  Escherichia coli str. K-12 substr. MG1655
  3qtd-assembly2_B  TM=7.737E-01  e=3.577E-08  Pseudomonas aeruginosa

Radius of gyration: 19.63 Å; Cα contacts (8 Å, |Δi|>4): 327; chains: 1; bounding box: 42×44×51 Å

Mean predicted aligned error: 4.21 Å